Protein AF-A0A5J5GWL6-F1 (afdb_monomer_lite)

Organism: NCBI:txid2036016

Structure (mmCIF, N/CA/C/O backbone):
data_AF-A0A5J5GWL6-F1
#
_entry.id   AF-A0A5J5GWL6-F1
#
loop_
_atom_site.group_PDB
_atom_site.id
_atom_site.type_symbol
_atom_site.label_atom_id
_atom_site.label_alt_id
_atom_site.label_comp_id
_atom_site.label_asym_id
_atom_site.label_entity_id
_atom_site.label_seq_id
_atom_site.pdbx_PDB_ins_code
_atom_site.Cartn_x
_atom_site.Cartn_y
_atom_site.Cartn_z
_atom_site.occupancy
_atom_site.B_iso_or_equiv
_atom_site.auth_seq_id
_atom_site.auth_comp_id
_atom_site.auth_asym_id
_atom_site.auth_atom_id
_atom_site.pdbx_PDB_model_num
ATOM 1 N N . MET A 1 1 ? -1.201 13.908 13.878 1.00 74.25 1 MET A N 1
ATOM 2 C CA . MET A 1 1 ? -1.483 14.568 15.171 1.00 74.25 1 MET A CA 1
ATOM 3 C C . MET A 1 1 ? -0.577 13.992 16.259 1.00 74.25 1 MET A C 1
ATOM 5 O O . MET A 1 1 ? -0.479 12.771 16.367 1.00 74.25 1 MET A O 1
ATOM 9 N N . SER A 1 2 ? 0.100 14.849 17.028 1.00 75.69 2 SER A N 1
ATOM 10 C CA . SER A 1 2 ? 1.081 14.497 18.079 1.00 75.69 2 SER A CA 1
ATOM 11 C C . SER A 1 2 ? 0.828 15.304 19.357 1.00 75.69 2 SER A C 1
ATOM 13 O O . SER A 1 2 ? 0.098 16.292 19.316 1.00 75.69 2 SER A O 1
ATOM 15 N N . GLY A 1 3 ? 1.424 14.920 20.494 1.00 72.94 3 GLY A N 1
ATOM 16 C CA . GLY A 1 3 ? 1.196 15.588 21.792 1.00 72.94 3 GLY A CA 1
ATOM 17 C C . GLY A 1 3 ? 1.533 17.079 21.849 1.00 72.94 3 GLY A C 1
ATOM 18 O O . GLY A 1 3 ? 1.118 17.758 22.778 1.00 72.94 3 GLY A O 1
ATOM 19 N N . THR A 1 4 ? 2.219 17.595 20.834 1.00 79.94 4 THR A N 1
ATOM 20 C CA . THR A 1 4 ? 2.535 19.014 20.656 1.00 79.94 4 THR A CA 1
ATOM 21 C C . THR A 1 4 ? 1.525 19.764 19.781 1.00 79.94 4 THR A C 1
ATOM 23 O O . THR A 1 4 ? 1.662 20.969 19.606 1.00 79.94 4 THR A O 1
ATOM 26 N N . THR A 1 5 ? 0.523 19.084 19.209 1.00 80.75 5 THR A N 1
ATOM 27 C CA . THR A 1 5 ? -0.542 19.721 18.417 1.00 80.75 5 THR A CA 1
ATOM 28 C C . THR A 1 5 ? -1.472 20.516 19.349 1.00 80.75 5 THR A C 1
ATOM 30 O O . THR A 1 5 ? -2.067 19.891 20.241 1.00 80.75 5 THR A O 1
ATOM 33 N N . PRO A 1 6 ? -1.626 21.844 19.154 1.00 86.69 6 PRO A N 1
ATOM 34 C CA . PRO A 1 6 ? -2.521 22.682 19.953 1.00 86.69 6 PRO A CA 1
ATOM 35 C C . PRO A 1 6 ? -3.965 22.170 19.956 1.00 86.69 6 PRO A C 1
ATOM 37 O O . PRO A 1 6 ? -4.397 21.504 19.014 1.00 86.69 6 PRO A O 1
ATOM 40 N N . GLN A 1 7 ? -4.721 22.485 21.009 1.00 84.19 7 GLN A N 1
ATOM 41 C CA . GLN A 1 7 ? -6.092 21.994 21.163 1.00 84.19 7 GLN A CA 1
ATOM 42 C C . GLN A 1 7 ? -7.020 22.473 20.037 1.00 84.19 7 GLN A C 1
ATOM 44 O O . GLN A 1 7 ? -7.692 21.646 19.430 1.00 84.19 7 GLN A O 1
ATOM 49 N N . GLU A 1 8 ? -7.003 23.765 19.705 1.00 87.44 8 GLU A N 1
ATOM 50 C CA . GLU A 1 8 ? -7.828 24.317 18.618 1.00 87.44 8 GLU A CA 1
ATOM 51 C C . GLU A 1 8 ? -7.524 23.639 17.275 1.00 87.44 8 GLU A C 1
ATOM 53 O O . GLU A 1 8 ? -8.423 23.266 16.522 1.00 87.44 8 GLU A O 1
ATOM 58 N N . GLU A 1 9 ? -6.239 23.402 17.007 1.00 87.75 9 GLU A N 1
ATOM 59 C CA . GLU A 1 9 ? -5.791 22.722 15.794 1.00 87.75 9 GLU A CA 1
ATOM 60 C C . GLU A 1 9 ? -6.271 21.267 15.750 1.00 87.75 9 GLU A C 1
ATOM 62 O O . GLU A 1 9 ? -6.692 20.767 14.707 1.00 87.75 9 GLU A O 1
ATOM 67 N N . ARG A 1 10 ? -6.259 20.583 16.897 1.00 85.81 10 ARG A N 1
ATOM 68 C CA . ARG A 1 10 ? -6.805 19.232 17.031 1.00 85.81 10 ARG A CA 1
ATOM 69 C C . ARG A 1 10 ? -8.299 19.211 16.737 1.00 85.81 10 ARG A C 1
ATOM 71 O O . ARG A 1 10 ? -8.727 18.391 15.933 1.00 85.81 10 ARG A O 1
ATOM 78 N N . GLU A 1 11 ? -9.075 20.089 17.362 1.00 86.44 11 GLU A N 1
ATOM 79 C CA . GLU A 1 11 ? -10.525 20.172 17.159 1.00 86.44 11 GLU A CA 1
ATOM 80 C C . GLU A 1 11 ? -10.868 20.440 15.690 1.00 86.44 11 GLU A C 1
ATOM 82 O O . GLU A 1 11 ? -11.738 19.773 15.124 1.00 86.44 11 GLU A O 1
ATOM 87 N N . ARG A 1 12 ? -10.113 21.333 15.039 1.00 89.50 12 ARG A N 1
ATOM 88 C CA . ARG A 1 12 ? -10.233 21.597 13.604 1.00 89.50 12 ARG A CA 1
ATOM 89 C C . ARG A 1 12 ? -9.984 20.341 12.768 1.00 89.50 12 ARG A C 1
ATOM 91 O O . ARG A 1 12 ? -10.838 19.982 11.965 1.00 89.50 12 ARG A O 1
ATOM 98 N N . ILE A 1 13 ? -8.862 19.651 12.980 1.00 89.50 13 ILE A N 1
ATOM 99 C CA . ILE A 1 13 ? -8.509 18.429 12.236 1.00 89.50 13 ILE A CA 1
ATOM 100 C C . ILE A 1 13 ? -9.577 17.342 12.415 1.00 89.50 13 ILE A C 1
ATOM 102 O O . ILE A 1 13 ? -9.972 16.706 11.441 1.00 89.50 13 ILE A O 1
ATOM 106 N N . LEU A 1 14 ? -10.060 17.125 13.643 1.00 87.56 14 LEU A N 1
ATOM 107 C CA . LEU A 1 14 ? -11.083 16.109 13.915 1.00 87.56 14 LEU A CA 1
ATOM 108 C C . LEU A 1 14 ? -12.411 16.446 13.229 1.00 87.56 14 LEU A C 1
ATOM 110 O O . LEU A 1 14 ? -13.060 15.553 12.687 1.00 87.56 14 LEU A O 1
ATOM 114 N N . LYS A 1 15 ? -12.792 17.728 13.199 1.00 88.69 15 LYS A N 1
ATOM 115 C CA . LYS A 1 15 ? -13.986 18.190 12.486 1.00 88.69 15 LYS A CA 1
ATOM 116 C C . LYS A 1 15 ? -13.865 17.965 10.978 1.00 88.69 15 LYS A C 1
ATOM 118 O O . LYS A 1 15 ? -14.776 17.406 10.378 1.00 88.69 15 LYS A O 1
ATOM 123 N N . GLN A 1 16 ? -12.731 18.339 10.388 1.00 89.25 16 GLN A N 1
ATOM 124 C CA . GLN A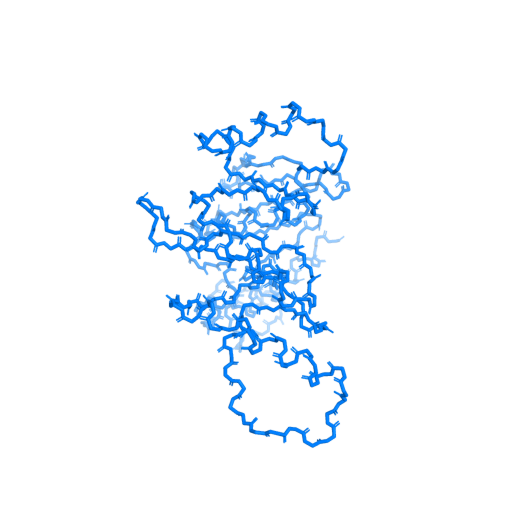 1 16 ? -12.466 18.132 8.963 1.00 89.25 16 GLN A CA 1
ATOM 125 C C . GLN A 1 16 ? -12.437 16.648 8.585 1.00 89.25 16 GLN A C 1
ATOM 127 O O . GLN A 1 16 ? -12.920 16.271 7.521 1.00 89.25 16 GLN A O 1
ATOM 132 N N . PHE A 1 17 ? -11.912 15.791 9.463 1.00 89.06 17 PHE A N 1
ATOM 133 C CA . PHE A 1 17 ? -11.948 14.342 9.271 1.00 89.06 17 PHE A CA 1
ATOM 134 C C . PHE A 1 17 ? -13.383 13.800 9.295 1.00 89.06 17 PHE A C 1
ATOM 136 O O . PHE A 1 17 ? -13.780 13.097 8.373 1.00 89.06 17 PHE A O 1
ATOM 143 N N . SER A 1 18 ? -14.194 14.204 10.279 1.00 85.56 18 SER A N 1
ATOM 144 C CA . SER A 1 18 ? -15.609 13.804 10.383 1.00 85.56 18 SER A CA 1
ATOM 145 C C . SER A 1 18 ? -16.448 14.263 9.178 1.00 85.56 18 SER A C 1
ATOM 147 O O . SER A 1 18 ? -17.384 13.591 8.755 1.00 85.56 18 SER A O 1
ATOM 149 N N . GLN A 1 19 ? -16.087 15.403 8.581 1.00 87.06 19 GLN A N 1
ATOM 150 C CA . GLN A 1 19 ? -16.718 15.940 7.369 1.00 87.06 19 GLN A CA 1
ATOM 151 C C . GLN A 1 19 ? -16.202 15.297 6.069 1.00 87.06 19 GLN A C 1
ATOM 153 O O . GLN A 1 19 ? -16.703 15.617 4.992 1.00 87.06 19 GLN A O 1
ATOM 158 N N . GLY A 1 20 ? -15.203 14.413 6.146 1.00 85.12 20 GLY A N 1
ATOM 159 C CA . GLY A 1 20 ? -14.568 13.788 4.987 1.00 85.12 20 GLY A CA 1
ATOM 160 C C . GLY A 1 20 ? -13.608 14.700 4.214 1.00 85.12 20 GLY A C 1
ATOM 161 O O . GLY A 1 20 ? -13.077 14.287 3.185 1.00 85.12 20 GLY A O 1
ATOM 162 N N . GLU A 1 21 ? -13.331 15.917 4.691 1.00 89.00 21 GLU A N 1
ATOM 163 C CA . GLU A 1 21 ? -12.314 16.800 4.098 1.00 89.00 21 GLU A CA 1
ATOM 164 C C . GLU A 1 21 ? -10.907 16.208 4.268 1.00 89.00 21 GLU A C 1
ATOM 166 O O . GLU A 1 21 ? -10.063 16.307 3.377 1.00 89.00 21 GLU A O 1
ATOM 171 N N . ILE A 1 22 ? -10.665 15.548 5.406 1.00 88.12 22 ILE A N 1
ATOM 172 C CA . ILE A 1 22 ? -9.458 14.758 5.653 1.00 88.12 22 ILE A CA 1
ATOM 173 C C . ILE A 1 22 ? -9.822 13.282 5.528 1.00 88.12 22 ILE A C 1
ATOM 175 O O . ILE A 1 22 ? -10.641 12.773 6.280 1.00 88.12 22 ILE A O 1
ATOM 179 N N . GLN A 1 23 ? -9.163 12.586 4.604 1.00 87.38 23 GLN A N 1
ATOM 180 C CA . GLN A 1 23 ? -9.399 11.161 4.344 1.00 87.38 23 GLN A CA 1
ATOM 181 C C . GLN A 1 23 ? -8.558 10.240 5.241 1.00 87.38 23 GLN A C 1
ATOM 183 O O . GLN A 1 23 ? -8.926 9.098 5.490 1.00 87.38 23 GLN A O 1
ATOM 188 N N . ILE A 1 24 ? -7.402 10.717 5.719 1.00 89.50 24 ILE A N 1
ATOM 189 C CA . ILE A 1 24 ? -6.458 9.914 6.506 1.00 89.50 24 ILE A CA 1
ATOM 190 C C . ILE A 1 24 ? -6.004 10.707 7.727 1.00 89.50 24 ILE A C 1
ATOM 192 O O . ILE A 1 24 ? -5.403 11.775 7.602 1.00 89.50 24 ILE A O 1
ATOM 196 N N . LEU A 1 25 ? -6.236 10.145 8.914 1.00 88.00 25 LEU A N 1
ATOM 197 C CA . LEU A 1 25 ? -5.815 10.721 10.185 1.00 88.00 25 LEU A CA 1
ATOM 198 C C . LEU A 1 25 ? -4.741 9.859 10.857 1.00 88.00 25 LEU A C 1
ATOM 200 O O . LEU A 1 25 ? -5.027 8.835 11.474 1.00 88.00 25 LEU A O 1
ATOM 204 N N . CYS A 1 26 ? -3.491 10.317 10.810 1.00 87.12 26 CYS A N 1
ATOM 205 C CA . CYS A 1 26 ? -2.394 9.677 11.535 1.00 87.12 26 CYS A CA 1
ATOM 206 C C . CYS A 1 26 ? -2.319 10.202 12.977 1.00 87.12 26 CYS A C 1
ATOM 208 O O . CYS A 1 26 ? -2.201 11.415 13.201 1.00 87.12 26 CYS A O 1
ATOM 210 N N . ASN A 1 27 ? -2.320 9.303 13.963 1.00 79.81 27 ASN A N 1
ATOM 211 C CA . ASN A 1 27 ? -2.161 9.656 15.373 1.00 79.81 27 ASN A CA 1
ATOM 212 C C . ASN A 1 27 ? -1.028 8.859 16.036 1.00 79.81 27 ASN A C 1
ATOM 214 O O . ASN A 1 27 ? -0.827 7.686 15.736 1.00 79.81 27 ASN A O 1
ATOM 218 N N . CYS A 1 28 ? -0.313 9.506 16.958 1.00 72.00 28 CYS A N 1
ATOM 219 C CA . CYS A 1 28 ? 0.691 8.867 17.806 1.00 72.00 28 CYS A CA 1
ATOM 220 C C . CYS A 1 28 ? 0.257 8.991 19.270 1.00 72.00 28 CYS A C 1
ATOM 222 O O . CYS A 1 28 ? 0.518 10.011 19.904 1.00 72.00 28 CYS A O 1
ATOM 224 N N . SER A 1 29 ? -0.421 7.965 19.795 1.00 64.06 29 SER A N 1
ATOM 225 C CA . SER A 1 29 ? -0.770 7.828 21.224 1.00 64.06 29 SER A CA 1
ATOM 226 C C . SER A 1 29 ? -1.620 8.959 21.827 1.00 64.06 29 SER A C 1
ATOM 228 O O . SER A 1 29 ? -1.607 9.145 23.037 1.00 64.06 29 SER A O 1
ATOM 230 N N . LEU A 1 30 ? -2.353 9.720 21.006 1.00 57.50 30 LEU A N 1
ATOM 231 C CA . LEU A 1 30 ? -3.224 10.804 21.483 1.00 57.50 30 LEU A CA 1
ATOM 232 C C . LEU A 1 30 ? -4.709 10.492 21.448 1.00 57.50 30 LEU A C 1
ATOM 234 O O . LEU A 1 30 ? -5.468 11.051 22.229 1.00 57.50 30 LEU A O 1
ATOM 238 N N . LEU A 1 31 ? -5.130 9.633 20.526 1.00 57.81 31 LEU A N 1
ATOM 239 C CA . LEU A 1 31 ? -6.537 9.285 20.355 1.00 57.81 31 LEU A CA 1
ATOM 240 C C . LEU A 1 31 ? -6.869 7.995 21.107 1.00 57.81 31 LEU A C 1
ATOM 242 O O . LEU A 1 31 ? -7.714 7.228 20.664 1.00 57.81 31 LEU A O 1
ATOM 246 N N . THR A 1 32 ? -6.176 7.710 22.213 1.00 49.94 32 THR A N 1
ATOM 247 C CA . THR A 1 32 ? -6.397 6.496 23.012 1.00 49.94 32 THR A CA 1
ATOM 248 C C . THR A 1 32 ? -7.621 6.614 23.918 1.00 49.94 32 THR A C 1
ATOM 250 O O . THR A 1 32 ? -8.271 5.604 24.163 1.00 49.94 32 THR A O 1
ATOM 253 N N . GLU A 1 33 ? -8.028 7.829 24.294 1.00 49.34 33 GLU A N 1
ATOM 254 C CA . GLU A 1 33 ? -9.238 8.105 25.079 1.00 49.34 33 GLU A CA 1
ATOM 255 C C . GLU A 1 33 ? -10.077 9.212 24.411 1.00 49.34 33 GLU A C 1
ATOM 257 O O . GLU A 1 33 ? -9.538 10.191 23.902 1.00 49.34 33 GLU A O 1
ATOM 262 N N . GLY A 1 34 ? -11.402 9.043 24.368 1.00 51.38 34 GLY A N 1
ATOM 263 C CA . GLY A 1 34 ? -12.355 10.130 24.089 1.00 51.38 34 GLY A CA 1
ATOM 264 C C . GLY A 1 34 ? -12.712 10.456 22.630 1.00 51.38 34 GLY A C 1
ATOM 265 O O . GLY A 1 34 ? -13.718 11.124 22.423 1.00 51.38 34 GLY A O 1
ATOM 266 N N . TYR A 1 35 ? -11.971 9.989 21.617 1.00 68.19 35 TYR A N 1
ATOM 267 C CA . TYR A 1 35 ? -12.363 10.192 20.209 1.00 68.19 35 TYR A CA 1
ATOM 268 C C . TYR A 1 35 ? -13.172 9.005 19.670 1.00 68.19 35 TYR A C 1
ATOM 270 O O . TYR A 1 35 ? -12.626 7.911 19.489 1.00 68.19 35 TYR A O 1
ATOM 278 N N . ASP A 1 36 ? -14.467 9.218 19.442 1.00 71.81 36 ASP A N 1
ATOM 279 C CA . ASP A 1 36 ? -15.406 8.221 18.927 1.00 71.81 36 ASP A CA 1
ATOM 280 C C . ASP A 1 36 ? -15.949 8.655 17.560 1.00 71.81 36 ASP A C 1
ATOM 282 O O . ASP A 1 36 ? -16.835 9.499 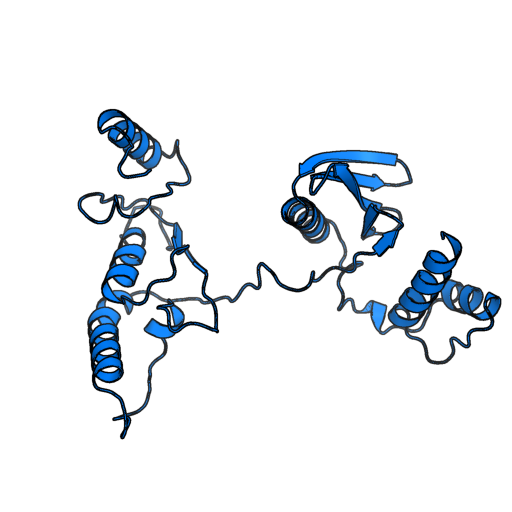17.477 1.00 71.81 36 ASP A O 1
ATOM 286 N N . GLU A 1 37 ? -15.379 8.105 16.489 1.00 84.19 37 GLU A N 1
ATOM 287 C CA . GLU A 1 37 ? -15.765 8.409 15.110 1.00 84.19 37 GLU A CA 1
ATOM 288 C C . GLU A 1 37 ? -16.218 7.112 14.415 1.00 84.19 37 GLU A C 1
ATOM 290 O O . GLU A 1 37 ? -15.375 6.310 13.997 1.00 84.19 37 GLU A O 1
ATOM 295 N N . PRO A 1 38 ? -17.536 6.841 14.340 1.00 82.94 38 PRO A N 1
ATOM 296 C CA . PRO A 1 38 ? -18.063 5.592 13.793 1.00 82.94 38 PRO A CA 1
ATOM 297 C C . PRO A 1 38 ? -17.917 5.483 12.268 1.00 82.94 38 PRO A C 1
ATOM 299 O O . PRO A 1 38 ? -18.001 4.369 11.740 1.00 82.94 38 PRO A O 1
ATOM 302 N N . THR A 1 39 ? -17.671 6.601 11.570 1.00 83.75 39 THR A N 1
ATOM 303 C CA . THR A 1 39 ? -17.465 6.627 10.109 1.00 83.75 39 THR A CA 1
ATOM 304 C C . THR A 1 39 ? -16.188 5.912 9.664 1.00 83.75 39 THR A C 1
ATOM 306 O O . THR A 1 39 ? -16.111 5.501 8.512 1.00 83.75 39 THR A O 1
ATOM 309 N N . ILE A 1 40 ? -15.212 5.705 10.560 1.00 88.12 40 ILE A N 1
ATOM 310 C CA . ILE A 1 40 ? -13.931 5.056 10.237 1.00 88.12 40 ILE A CA 1
ATOM 311 C C . ILE A 1 40 ? -14.174 3.646 9.704 1.00 88.12 40 ILE A C 1
ATOM 313 O O . ILE A 1 40 ? -14.613 2.779 10.454 1.00 88.12 40 ILE A O 1
ATOM 317 N N . ASP A 1 41 ? -13.818 3.391 8.453 1.00 87.25 41 ASP A N 1
ATOM 318 C CA . ASP A 1 41 ? -13.930 2.097 7.772 1.00 87.25 41 ASP A CA 1
ATOM 319 C C . ASP A 1 41 ? -12.570 1.478 7.413 1.00 87.25 41 ASP A C 1
ATOM 321 O O . ASP A 1 41 ? -12.513 0.349 6.934 1.00 87.25 41 ASP A O 1
ATOM 325 N N . CYS A 1 42 ? -11.464 2.174 7.682 1.00 89.19 42 CYS A N 1
ATOM 326 C CA . CYS A 1 42 ? -10.114 1.689 7.435 1.00 89.19 42 CYS A CA 1
ATOM 327 C C . CYS A 1 42 ? -9.185 2.002 8.611 1.00 89.19 42 CYS A C 1
ATOM 329 O O . CYS A 1 42 ? -9.121 3.132 9.101 1.00 89.19 42 CYS A O 1
ATOM 331 N N . ILE A 1 43 ? -8.435 0.996 9.061 1.00 89.44 43 ILE A N 1
ATOM 332 C CA . ILE A 1 43 ? -7.456 1.108 10.142 1.00 89.44 43 ILE A CA 1
ATOM 333 C C . ILE A 1 43 ? -6.112 0.614 9.638 1.00 89.44 43 ILE A C 1
ATOM 335 O O . ILE A 1 43 ? -5.983 -0.519 9.185 1.00 89.44 43 ILE A O 1
ATOM 339 N N . ILE A 1 44 ? -5.092 1.454 9.784 1.00 89.75 44 ILE A N 1
ATOM 340 C CA . ILE A 1 44 ? -3.718 1.127 9.416 1.00 89.75 44 ILE A CA 1
ATOM 341 C C . ILE A 1 44 ? -2.906 0.933 10.697 1.00 89.75 44 ILE A C 1
ATOM 343 O O . ILE A 1 44 ? -2.582 1.900 11.393 1.00 89.75 44 ILE A O 1
ATOM 347 N N . MET A 1 45 ? -2.578 -0.316 11.025 1.00 86.56 45 MET A N 1
ATOM 348 C CA . MET A 1 45 ? -1.757 -0.666 12.180 1.00 86.56 45 MET A CA 1
ATOM 349 C C . MET A 1 45 ? -0.273 -0.618 11.808 1.00 86.56 45 MET A C 1
ATOM 351 O O . MET A 1 45 ? 0.348 -1.615 11.463 1.00 86.56 45 MET A O 1
ATOM 355 N N . ALA A 1 46 ? 0.310 0.577 11.896 1.00 85.06 46 ALA A N 1
ATOM 356 C CA . ALA A 1 46 ? 1.732 0.809 11.625 1.00 85.06 46 ALA A CA 1
ATOM 357 C C . ALA A 1 46 ? 2.605 0.805 12.899 1.00 85.06 46 ALA A C 1
ATOM 359 O O . ALA A 1 46 ? 3.717 1.335 12.896 1.00 85.06 46 ALA A O 1
ATOM 360 N N . ARG A 1 47 ? 2.099 0.259 14.017 1.00 82.56 47 ARG A N 1
ATOM 361 C CA . ARG A 1 47 ? 2.812 0.210 15.302 1.00 82.56 47 ARG A CA 1
ATOM 362 C C . ARG A 1 47 ? 3.030 -1.239 15.748 1.00 82.56 47 ARG A C 1
ATOM 364 O O . ARG A 1 47 ? 2.054 -1.881 16.141 1.00 82.56 47 ARG A O 1
ATOM 371 N N . PRO A 1 48 ? 4.286 -1.715 15.853 1.00 79.62 48 PRO A N 1
ATOM 372 C CA . PRO A 1 48 ? 4.556 -3.011 16.464 1.00 79.62 48 PRO A CA 1
ATOM 373 C C . PRO A 1 48 ? 4.108 -2.981 17.929 1.00 79.62 48 PRO A C 1
ATOM 375 O O . PRO A 1 48 ? 4.613 -2.196 18.738 1.00 79.62 48 PRO A O 1
ATOM 378 N N . THR A 1 49 ? 3.128 -3.814 18.272 1.00 77.81 49 THR A N 1
ATOM 379 C CA . THR A 1 49 ? 2.483 -3.804 19.589 1.00 77.81 49 THR A CA 1
ATOM 380 C C . THR A 1 49 ? 2.424 -5.216 20.148 1.00 77.81 49 THR A C 1
ATOM 382 O O . THR A 1 49 ? 1.980 -6.126 19.470 1.00 77.81 49 THR A O 1
ATOM 385 N N . LYS A 1 50 ? 2.837 -5.403 21.407 1.00 79.38 50 LYS A N 1
ATOM 386 C CA . LYS A 1 50 ? 2.723 -6.690 22.123 1.00 79.38 50 LYS A CA 1
ATOM 387 C C . LYS A 1 50 ? 1.492 -6.788 23.031 1.00 79.38 50 LYS A C 1
ATOM 389 O O . LYS A 1 50 ? 1.201 -7.850 23.567 1.00 79.38 50 LYS A O 1
ATOM 394 N N . SER A 1 51 ? 0.802 -5.668 23.249 1.00 80.50 51 SER A N 1
ATOM 395 C CA . SER A 1 51 ? -0.406 -5.598 24.072 1.00 80.50 51 SER A CA 1
ATOM 396 C C . SER A 1 51 ? -1.642 -5.901 23.230 1.00 80.50 51 SER A C 1
ATOM 398 O O . SER A 1 51 ? -2.050 -5.086 22.399 1.00 80.50 51 SER A O 1
ATOM 400 N N . ALA A 1 52 ? -2.269 -7.047 23.497 1.00 75.88 52 ALA A N 1
ATOM 401 C CA . ALA A 1 52 ? -3.524 -7.431 22.857 1.00 75.88 52 ALA A CA 1
ATOM 402 C C . ALA A 1 52 ? -4.660 -6.452 23.192 1.00 75.88 52 ALA A C 1
ATOM 404 O O . ALA A 1 52 ? -5.488 -6.150 22.335 1.00 75.88 52 ALA A O 1
ATOM 405 N N . ALA A 1 53 ? -4.661 -5.907 24.414 1.00 78.44 53 ALA A N 1
ATOM 406 C CA . ALA A 1 53 ? -5.628 -4.908 24.853 1.00 78.44 53 ALA A CA 1
ATOM 407 C C . ALA A 1 53 ? -5.569 -3.642 23.984 1.00 78.44 53 ALA A C 1
ATOM 409 O O . ALA A 1 53 ? -6.585 -3.220 23.437 1.00 78.44 53 ALA A O 1
ATOM 410 N N . PHE A 1 54 ? -4.372 -3.073 23.805 1.00 80.69 54 PHE A N 1
ATOM 411 C CA . PHE A 1 54 ? -4.183 -1.881 22.974 1.00 80.69 54 PHE A CA 1
ATOM 412 C C . PHE A 1 54 ? -4.558 -2.148 21.514 1.00 80.69 54 PHE A C 1
ATOM 414 O O . PHE A 1 54 ? -5.270 -1.360 20.899 1.00 80.69 54 PHE A O 1
ATOM 421 N N . TYR A 1 55 ? -4.120 -3.285 20.973 1.00 81.00 55 TYR A N 1
ATOM 422 C CA . TYR A 1 55 ? -4.410 -3.681 19.598 1.00 81.00 55 TYR A CA 1
ATOM 423 C C . TYR A 1 55 ? -5.923 -3.821 19.348 1.00 81.00 55 TYR A C 1
ATOM 425 O O . TYR A 1 55 ? -6.457 -3.226 18.411 1.00 81.00 55 TYR A O 1
ATOM 433 N N . THR A 1 56 ? -6.636 -4.505 20.251 1.00 79.38 56 THR A N 1
ATOM 434 C CA . THR A 1 56 ? -8.101 -4.658 20.192 1.00 79.38 56 THR A CA 1
ATOM 435 C C . THR A 1 56 ? -8.808 -3.308 20.296 1.00 79.38 56 THR A C 1
ATOM 437 O O . THR A 1 56 ? -9.759 -3.055 19.564 1.00 79.38 56 THR A O 1
ATOM 440 N N . GLN A 1 57 ? -8.340 -2.410 21.168 1.00 80.50 57 GLN A N 1
ATOM 441 C CA . GLN A 1 57 ? -8.900 -1.060 21.280 1.00 80.50 57 GLN A CA 1
ATOM 442 C C . GLN A 1 57 ? -8.706 -0.244 20.001 1.00 80.50 57 GLN A C 1
ATOM 444 O O . GLN A 1 57 ? -9.603 0.503 19.621 1.00 80.50 57 GLN A O 1
ATOM 449 N N . CYS A 1 58 ? -7.553 -0.367 19.340 1.00 83.31 58 CYS A N 1
ATOM 450 C CA . CYS A 1 58 ? -7.307 0.303 18.070 1.00 83.31 58 CYS A CA 1
ATOM 451 C C . CYS A 1 58 ? -8.254 -0.201 16.985 1.00 83.31 58 CYS A C 1
ATOM 453 O O . CYS A 1 58 ? -8.923 0.619 16.362 1.00 83.31 58 CYS A O 1
ATOM 455 N N . ILE A 1 59 ? -8.357 -1.522 16.802 1.00 83.88 59 ILE A N 1
ATOM 456 C CA . ILE A 1 59 ? -9.238 -2.104 15.781 1.00 83.88 59 ILE A CA 1
ATOM 457 C C . ILE A 1 59 ? -10.704 -1.826 16.083 1.00 83.88 59 ILE A C 1
ATOM 459 O O . ILE A 1 59 ? -11.453 -1.437 15.192 1.00 83.88 59 ILE A O 1
ATOM 463 N N . GLY A 1 60 ? -11.100 -1.923 17.352 1.00 80.56 60 GLY A N 1
ATOM 464 C CA . GLY A 1 60 ? -12.465 -1.660 17.800 1.00 80.56 60 GLY A CA 1
ATOM 465 C C . GLY A 1 60 ? -12.996 -0.274 17.420 1.00 80.56 60 GLY A C 1
ATOM 466 O O . GLY A 1 60 ? -14.206 -0.060 17.423 1.00 80.56 60 GLY A O 1
ATOM 467 N N . ARG A 1 61 ? -12.123 0.675 17.050 1.00 80.62 61 ARG A N 1
ATOM 468 C CA . ARG A 1 61 ? -12.554 1.994 16.572 1.00 80.62 61 ARG A CA 1
ATOM 469 C C . ARG A 1 61 ? -13.274 1.930 15.234 1.00 80.62 61 ARG A C 1
ATOM 471 O O . ARG A 1 61 ? -14.299 2.585 15.082 1.00 80.62 61 ARG A O 1
ATOM 478 N N . GLY A 1 62 ? -12.773 1.119 14.308 1.00 82.62 62 GLY A N 1
ATOM 479 C CA . GLY A 1 62 ? -13.355 0.957 12.977 1.00 82.62 62 GLY A CA 1
ATOM 480 C C . GLY A 1 62 ? -14.377 -0.171 12.888 1.00 82.62 62 GLY A C 1
ATOM 481 O O . GLY A 1 62 ? -15.017 -0.315 11.860 1.00 82.62 62 GLY A O 1
ATOM 482 N N . THR A 1 63 ? -14.629 -0.944 13.944 1.00 80.38 63 THR A N 1
ATOM 483 C CA . THR A 1 63 ? -15.669 -1.995 13.908 1.00 80.38 63 THR A CA 1
ATOM 484 C C . THR A 1 63 ? -17.063 -1.485 14.278 1.00 80.38 63 THR A C 1
ATOM 486 O O . THR A 1 63 ? -18.042 -2.232 14.233 1.00 80.38 63 THR A O 1
ATOM 489 N N . ARG A 1 64 ? -17.193 -0.199 14.629 1.00 81.50 64 ARG A N 1
ATOM 490 C CA . ARG A 1 64 ? -18.490 0.415 14.938 1.00 81.50 64 ARG A CA 1
ATOM 491 C C . ARG A 1 64 ? -19.392 0.458 13.708 1.00 81.50 64 ARG A C 1
ATOM 493 O O . ARG A 1 64 ? -18.940 0.754 12.603 1.00 81.50 64 ARG A O 1
ATOM 500 N N . ARG A 1 65 ? -20.684 0.193 13.914 1.00 80.06 65 ARG A N 1
ATOM 501 C CA . ARG A 1 65 ? -21.702 0.270 12.858 1.00 80.06 65 ARG A CA 1
ATOM 502 C C . ARG A 1 65 ? -21.971 1.727 12.484 1.00 80.06 65 ARG A C 1
ATOM 504 O O . ARG A 1 65 ? -22.125 2.566 13.367 1.00 80.06 65 ARG A O 1
ATOM 511 N N . TYR A 1 66 ? -22.084 1.993 11.186 1.00 83.06 66 TYR A N 1
ATOM 512 C CA . TYR A 1 66 ? -22.420 3.302 10.631 1.00 83.06 66 TYR A CA 1
ATOM 513 C C . TYR A 1 66 ? -23.271 3.125 9.358 1.00 83.06 66 TYR A C 1
ATOM 515 O O . TYR A 1 66 ? -23.030 2.170 8.616 1.00 83.06 66 TYR A O 1
ATOM 523 N N . PRO A 1 67 ? -24.283 3.975 9.089 1.00 81.31 67 PRO A N 1
ATOM 524 C CA . PRO A 1 67 ? -25.069 3.880 7.858 1.00 81.31 67 PRO A CA 1
ATOM 525 C C . PRO A 1 67 ? -24.189 3.947 6.600 1.00 81.31 67 PRO A C 1
ATOM 527 O O . PRO A 1 67 ? -23.394 4.865 6.446 1.00 81.31 67 PRO A O 1
ATOM 530 N N . GLY A 1 68 ? -24.332 2.974 5.696 1.00 80.38 68 GLY A N 1
ATOM 531 C CA . GLY A 1 68 ? -23.539 2.893 4.459 1.00 80.38 68 GLY A CA 1
ATOM 532 C C . GLY A 1 68 ? -22.171 2.215 4.600 1.00 80.38 68 GLY A C 1
ATOM 533 O O . GLY A 1 68 ? -21.493 2.019 3.598 1.00 80.38 68 GLY A O 1
ATOM 534 N N . LYS A 1 69 ? -21.777 1.809 5.811 1.00 83.94 69 LYS A N 1
ATOM 535 C CA . LYS A 1 69 ? -20.538 1.069 6.058 1.00 83.94 69 LYS A CA 1
ATOM 536 C C . LYS A 1 69 ? -20.797 -0.434 6.073 1.00 83.94 69 LYS A C 1
ATOM 538 O O . LYS A 1 69 ? -21.457 -0.947 6.976 1.00 83.94 69 LYS A O 1
ATOM 543 N N . GLU A 1 70 ? -20.255 -1.134 5.084 1.00 82.88 70 GLU A N 1
ATOM 544 C CA . GLU A 1 70 ? -20.439 -2.583 4.923 1.00 82.88 70 GLU A CA 1
ATOM 545 C C . GLU A 1 70 ? -19.353 -3.407 5.621 1.00 82.88 70 GLU A C 1
ATOM 547 O O . GLU A 1 70 ? -19.607 -4.522 6.071 1.00 82.88 70 GLU A O 1
ATOM 552 N N . ASN A 1 71 ? -18.137 -2.871 5.712 1.00 81.94 71 ASN A N 1
ATOM 553 C CA . ASN A 1 71 ? -16.985 -3.559 6.280 1.00 81.94 71 ASN A CA 1
ATOM 554 C C . ASN A 1 71 ? -16.004 -2.571 6.935 1.00 81.94 71 ASN A C 1
ATOM 556 O O . ASN A 1 71 ? -16.205 -1.356 6.913 1.00 81.94 71 ASN A O 1
ATOM 560 N N . CYS A 1 72 ? -14.972 -3.120 7.579 1.00 85.19 72 CYS A N 1
ATOM 561 C CA . CYS A 1 72 ? -13.824 -2.372 8.075 1.00 85.19 72 CYS A CA 1
ATOM 562 C C . CYS A 1 72 ? -12.545 -3.035 7.555 1.00 85.19 72 CYS A C 1
ATOM 564 O O . CYS A 1 72 ? -12.268 -4.187 7.892 1.00 85.19 72 CYS A O 1
ATOM 566 N N . LEU A 1 73 ? -11.756 -2.315 6.762 1.00 87.62 73 LEU A N 1
ATOM 567 C CA . LEU A 1 73 ? -10.458 -2.771 6.282 1.00 87.62 73 LEU A CA 1
ATOM 568 C C . LEU A 1 73 ? -9.397 -2.562 7.368 1.00 87.62 73 LEU A C 1
ATOM 570 O O . LEU A 1 73 ? -9.212 -1.451 7.861 1.00 87.62 73 LEU A O 1
ATOM 574 N N . VAL A 1 74 ? -8.669 -3.617 7.728 1.00 86.75 74 VAL A N 1
ATOM 575 C CA . VAL A 1 74 ? -7.520 -3.528 8.639 1.00 86.75 74 VAL A CA 1
ATOM 576 C C . VAL A 1 74 ? -6.253 -3.844 7.853 1.00 86.75 74 VAL A C 1
ATOM 578 O O . VAL A 1 74 ? -6.086 -4.954 7.358 1.00 86.75 74 VAL A O 1
ATOM 581 N N . LEU A 1 75 ? -5.368 -2.857 7.727 1.00 86.56 75 LEU A N 1
ATOM 582 C CA . LEU A 1 75 ? -4.043 -3.005 7.131 1.00 86.56 75 LEU A CA 1
ATOM 583 C C . LEU A 1 75 ? -3.020 -3.153 8.256 1.00 86.56 75 LEU A C 1
ATOM 585 O O . LEU A 1 75 ? -2.706 -2.176 8.938 1.00 86.56 75 LEU A O 1
ATOM 589 N N . ASP A 1 76 ? -2.519 -4.368 8.458 1.00 83.56 76 ASP A N 1
ATOM 590 C CA . ASP A 1 76 ? -1.565 -4.687 9.519 1.00 83.56 76 ASP A CA 1
ATOM 591 C C . ASP A 1 76 ? -0.160 -4.925 8.954 1.00 83.56 76 ASP A C 1
ATOM 593 O O . ASP A 1 76 ? 0.017 -5.666 7.986 1.00 83.56 76 ASP A O 1
ATOM 597 N N . PHE A 1 77 ? 0.840 -4.283 9.556 1.00 79.69 77 PHE A N 1
ATOM 598 C CA . PHE A 1 77 ? 2.244 -4.415 9.178 1.00 79.69 77 PHE A CA 1
ATOM 599 C C . PHE A 1 77 ? 2.971 -5.182 10.278 1.00 79.69 77 PHE A C 1
ATOM 601 O O . PHE A 1 77 ? 3.317 -4.614 11.317 1.00 79.69 77 PHE A O 1
ATOM 608 N N . TYR A 1 78 ? 3.240 -6.465 10.042 1.00 70.12 78 TYR A N 1
ATOM 609 C CA . TYR A 1 78 ? 3.928 -7.321 11.003 1.00 70.12 78 TYR A CA 1
ATOM 610 C C . TYR A 1 78 ? 5.263 -7.844 10.453 1.00 70.12 78 TYR A C 1
ATOM 612 O O . TYR A 1 78 ? 5.484 -7.931 9.247 1.00 70.12 78 TYR A O 1
ATOM 620 N N . ASP A 1 79 ? 6.180 -8.160 11.368 1.00 67.38 79 ASP A N 1
ATOM 621 C CA . ASP A 1 79 ? 7.481 -8.766 11.082 1.00 67.38 79 ASP A CA 1
ATOM 622 C C . ASP A 1 79 ? 7.531 -10.144 11.748 1.00 67.38 79 ASP A C 1
ATOM 624 O O . ASP A 1 79 ? 7.338 -10.256 12.958 1.00 67.38 79 ASP A O 1
ATOM 628 N N . HIS A 1 80 ? 7.843 -11.189 10.978 1.00 62.44 80 HIS A N 1
ATOM 629 C CA . HIS A 1 80 ? 7.948 -12.568 11.469 1.00 62.44 80 HIS A CA 1
ATOM 630 C C . HIS A 1 80 ? 9.057 -12.781 12.514 1.00 62.44 80 HIS A C 1
ATOM 632 O O . HIS A 1 80 ? 9.127 -13.842 13.131 1.00 62.44 80 HIS A O 1
ATOM 638 N N . ARG A 1 81 ? 9.964 -11.815 12.705 1.00 59.97 81 ARG A N 1
ATOM 639 C CA . ARG A 1 81 ? 11.090 -11.938 13.649 1.00 59.97 81 ARG A CA 1
ATOM 640 C C . ARG A 1 81 ? 10.727 -11.598 15.091 1.00 59.97 81 ARG A C 1
ATOM 642 O O . ARG A 1 81 ? 11.490 -11.931 15.996 1.00 59.97 81 ARG A O 1
ATOM 649 N N . HIS A 1 82 ? 9.603 -10.924 15.316 1.00 64.25 82 HIS A N 1
ATOM 650 C CA . HIS A 1 82 ? 9.227 -10.407 16.625 1.00 64.25 82 HIS A CA 1
ATOM 651 C C . HIS A 1 82 ? 7.833 -10.901 17.021 1.00 64.25 82 HIS A C 1
ATOM 653 O O . HIS A 1 82 ? 6.895 -10.801 16.243 1.00 64.25 82 HIS A O 1
ATOM 659 N N . ASP A 1 83 ? 7.680 -11.385 18.258 1.00 65.06 83 ASP A N 1
ATOM 660 C CA . ASP A 1 83 ? 6.370 -11.735 18.829 1.00 65.06 83 ASP A CA 1
ATOM 661 C C . ASP A 1 83 ? 5.576 -10.450 19.119 1.00 65.06 83 ASP A C 1
ATOM 663 O O . ASP A 1 83 ? 5.710 -9.842 20.188 1.00 65.06 83 ASP A O 1
ATOM 667 N N . VAL A 1 84 ? 4.840 -9.987 18.109 1.00 75.56 84 VAL A N 1
ATOM 668 C CA . VAL A 1 84 ? 3.897 -8.864 18.150 1.00 75.56 84 VAL A CA 1
ATOM 669 C C . VAL A 1 84 ? 2.482 -9.374 17.882 1.00 75.56 84 VAL A C 1
ATOM 671 O O . VAL A 1 84 ? 2.284 -10.432 17.292 1.00 75.56 84 VAL A O 1
ATOM 674 N N . CYS A 1 85 ? 1.486 -8.632 18.350 1.00 73.31 85 CYS A N 1
ATOM 675 C CA . CYS A 1 85 ? 0.089 -8.900 18.049 1.00 73.31 85 CYS A CA 1
ATOM 676 C C . CYS A 1 85 ? -0.181 -8.671 16.558 1.00 73.31 85 CYS A C 1
ATOM 678 O O . CYS A 1 85 ? 0.174 -7.614 16.040 1.00 73.31 85 CYS A O 1
ATOM 680 N N . SER A 1 86 ? -0.854 -9.630 15.926 1.00 73.94 86 SER A N 1
ATOM 681 C CA . SER A 1 86 ? -1.468 -9.496 14.605 1.00 73.94 86 SER A CA 1
ATOM 682 C C . SER A 1 86 ? -2.935 -9.908 14.678 1.00 73.94 86 SER A C 1
ATOM 684 O O . SER A 1 86 ? -3.348 -10.579 15.630 1.00 73.94 86 SER A O 1
ATOM 686 N N . LEU A 1 87 ? -3.717 -9.523 13.671 1.00 73.38 87 LEU A N 1
ATOM 687 C CA . LEU A 1 87 ? -5.127 -9.893 13.583 1.00 73.38 87 LEU A CA 1
ATOM 688 C C . LEU A 1 87 ? -5.257 -11.418 13.483 1.00 73.38 87 LEU A C 1
ATOM 690 O O . LEU A 1 87 ? -5.975 -12.020 14.275 1.00 73.38 87 LEU A O 1
ATOM 694 N N . SER A 1 88 ? -4.484 -12.048 12.595 1.00 68.25 88 SER A N 1
ATOM 695 C CA . SER A 1 88 ? -4.415 -13.505 12.428 1.00 68.25 88 SER A CA 1
ATOM 696 C C . SER A 1 88 ? -4.093 -14.234 13.724 1.00 68.25 88 SER A C 1
ATOM 698 O O . SER A 1 88 ? -4.855 -15.099 14.139 1.00 68.25 88 SER A O 1
ATOM 700 N N . GLY A 1 89 ? -3.063 -13.803 14.455 1.00 68.81 89 GLY A N 1
ATOM 701 C CA . GLY A 1 89 ? -2.687 -14.406 15.737 1.00 68.81 89 GLY A CA 1
ATOM 702 C C . GLY A 1 89 ? -3.702 -14.191 16.872 1.00 68.81 89 GLY A C 1
ATOM 703 O O . GLY A 1 89 ? -3.477 -14.670 17.986 1.00 68.81 89 GLY A O 1
ATOM 704 N N . MET A 1 90 ? -4.784 -13.438 16.635 1.00 70.25 90 MET A N 1
ATOM 705 C CA . MET A 1 90 ? -5.941 -13.350 17.532 1.00 70.25 90 MET A CA 1
ATOM 706 C C . MET A 1 90 ? -7.116 -14.229 17.095 1.00 70.25 90 MET A C 1
ATOM 708 O O . MET A 1 90 ? -7.913 -14.591 17.952 1.00 70.25 90 MET A O 1
ATOM 712 N N . PHE A 1 91 ? -7.249 -14.558 15.810 1.00 64.25 91 PHE A N 1
ATOM 713 C CA . PHE A 1 91 ? -8.326 -15.416 15.297 1.00 64.25 91 PHE A CA 1
ATOM 714 C C . PHE A 1 91 ? -7.908 -16.871 15.102 1.00 64.25 91 PHE A C 1
ATOM 716 O O . PHE A 1 91 ? -8.779 -17.734 15.035 1.00 64.25 91 PHE A O 1
ATOM 723 N N . GLU A 1 92 ? -6.607 -17.153 15.032 1.00 57.19 92 GLU A N 1
ATOM 724 C CA . GLU A 1 92 ? -6.099 -18.516 15.083 1.00 57.19 92 GLU A CA 1
ATOM 725 C C . GLU A 1 92 ? -6.571 -19.167 16.386 1.00 57.19 92 GLU A C 1
ATOM 727 O O . GLU A 1 92 ? -6.160 -18.804 17.495 1.00 57.19 92 GLU A O 1
ATOM 732 N N . GLU A 1 93 ? -7.484 -20.129 16.251 1.00 50.50 93 GLU A N 1
ATOM 733 C CA . GLU A 1 93 ? -7.772 -21.060 17.323 1.00 50.50 93 GLU A CA 1
ATOM 734 C C . GLU A 1 93 ? -6.469 -21.803 17.628 1.00 50.50 93 GLU A C 1
ATOM 736 O O . GLU A 1 93 ? -6.061 -22.703 16.896 1.00 50.50 93 GLU A O 1
ATOM 741 N N . GLU A 1 94 ? -5.817 -21.472 18.743 1.00 47.25 94 GLU A N 1
ATOM 742 C CA . GLU A 1 94 ? -4.969 -22.449 19.424 1.00 47.25 94 GLU A CA 1
ATOM 743 C C . GLU A 1 94 ? -5.888 -23.572 19.938 1.00 47.25 94 GLU A C 1
ATOM 745 O O . GLU A 1 94 ? -6.241 -23.634 21.123 1.00 47.25 94 GLU A O 1
ATOM 750 N N . ILE A 1 95 ? -6.304 -24.454 19.024 1.00 43.53 95 ILE A N 1
ATOM 751 C CA . ILE A 1 95 ? -6.671 -25.830 19.333 1.00 43.53 95 ILE A CA 1
ATOM 752 C C . ILE A 1 95 ? -5.358 -26.519 19.717 1.00 43.53 95 ILE A C 1
ATOM 754 O O . ILE A 1 95 ? -4.646 -27.038 18.870 1.00 43.53 95 ILE A O 1
ATOM 758 N N . ASP A 1 96 ? -4.953 -26.395 20.976 1.00 43.09 96 ASP A N 1
ATOM 759 C CA . ASP A 1 96 ? -4.949 -27.531 21.894 1.00 43.09 96 ASP A CA 1
ATOM 760 C C . ASP A 1 96 ? -4.429 -27.139 23.286 1.00 43.09 96 ASP A C 1
ATOM 762 O O . ASP A 1 96 ? -3.842 -26.083 23.528 1.00 43.09 96 ASP A O 1
ATOM 766 N N . ASN A 1 97 ? -4.773 -27.989 24.243 1.00 50.59 97 ASN A N 1
ATOM 767 C CA . ASN A 1 97 ? -4.687 -27.774 25.679 1.00 50.59 97 ASN A CA 1
ATOM 768 C C . ASN A 1 97 ? -3.250 -27.656 26.233 1.00 50.59 97 ASN A C 1
ATOM 770 O O . ASN A 1 97 ? -2.308 -28.191 25.670 1.00 50.59 97 ASN A O 1
ATOM 774 N N . ILE A 1 98 ? -3.140 -26.959 27.378 1.00 52.81 98 ILE A N 1
ATOM 775 C CA . ILE A 1 98 ? -2.020 -26.892 28.349 1.00 52.81 98 ILE A CA 1
ATOM 776 C C . ILE A 1 98 ? -0.624 -27.196 27.767 1.00 52.81 98 ILE A C 1
ATOM 778 O O . ILE A 1 98 ? -0.209 -28.346 27.661 1.00 52.81 98 ILE A O 1
ATOM 782 N N . VAL A 1 99 ? 0.147 -26.138 27.501 1.00 59.59 99 VAL A N 1
ATOM 783 C CA . VAL A 1 99 ? 1.560 -26.246 27.116 1.00 59.59 99 VAL A CA 1
ATOM 784 C C . VAL A 1 99 ? 2.409 -26.437 28.375 1.00 59.59 99 VAL A C 1
ATOM 786 O O . VAL A 1 99 ? 2.658 -25.483 29.116 1.00 59.59 99 VAL A O 1
ATOM 789 N N . ASP A 1 100 ? 2.837 -27.671 28.633 1.00 56.09 100 ASP A N 1
ATOM 790 C CA . ASP A 1 100 ? 3.783 -27.966 29.711 1.00 56.09 100 ASP A CA 1
ATOM 791 C C . ASP A 1 100 ? 5.157 -27.336 29.407 1.00 56.09 100 ASP A C 1
ATOM 793 O O . ASP A 1 100 ? 5.612 -27.311 28.261 1.00 56.09 100 ASP A O 1
ATOM 797 N N . GLY A 1 101 ? 5.799 -26.748 30.418 1.00 70.31 101 GLY A N 1
ATOM 798 C CA . GLY A 1 101 ? 7.021 -25.947 30.243 1.00 70.31 101 GLY A CA 1
ATOM 799 C C . GLY A 1 101 ? 6.811 -24.503 29.749 1.00 70.31 101 GLY A C 1
ATOM 800 O O . GLY A 1 101 ? 7.786 -23.801 29.464 1.00 70.31 101 GLY A O 1
ATOM 801 N N . GLU A 1 102 ? 5.569 -24.013 29.664 1.00 76.81 102 GLU A N 1
ATOM 802 C CA . GLU A 1 102 ? 5.285 -22.610 29.340 1.00 76.81 102 GLU A CA 1
ATOM 803 C C . GLU A 1 102 ? 5.743 -21.657 30.466 1.00 76.81 102 GLU A C 1
ATOM 805 O O . GLU A 1 102 ? 5.426 -21.833 31.642 1.00 76.81 102 GLU A O 1
ATOM 810 N N . SER A 1 103 ? 6.465 -20.585 30.112 1.00 75.25 103 SER A N 1
ATOM 811 C CA . SER A 1 103 ? 6.819 -19.545 31.088 1.00 75.25 103 SER A CA 1
ATOM 812 C C . SER A 1 103 ? 5.578 -18.792 31.589 1.00 75.25 103 SER A C 1
ATOM 814 O O . SER A 1 103 ? 4.666 -18.499 30.814 1.00 75.25 103 SER A O 1
ATOM 816 N N . VAL A 1 104 ? 5.593 -18.348 32.852 1.00 71.19 104 VAL A N 1
ATOM 817 C CA . VAL A 1 104 ? 4.510 -17.541 33.458 1.00 71.19 104 VAL A CA 1
ATOM 818 C C . VAL A 1 104 ? 4.131 -16.325 32.598 1.00 71.19 104 VAL A C 1
ATOM 820 O O . VAL A 1 104 ? 2.953 -15.996 32.469 1.00 71.19 104 VAL A O 1
ATOM 823 N N . LYS A 1 105 ? 5.115 -15.676 31.957 1.00 67.25 105 LYS A N 1
ATOM 824 C CA . LYS A 1 105 ? 4.878 -14.531 31.061 1.00 67.25 105 LYS A CA 1
ATOM 825 C C . LYS A 1 105 ? 4.073 -14.918 29.820 1.00 67.25 105 LYS A C 1
ATOM 827 O O . LYS A 1 105 ? 3.171 -14.181 29.431 1.00 67.25 105 LYS A O 1
ATOM 832 N N . LYS A 1 106 ? 4.392 -16.061 29.211 1.00 68.94 106 LYS A N 1
ATOM 833 C CA . LYS A 1 106 ? 3.723 -16.541 27.997 1.00 68.94 106 LYS A CA 1
ATOM 834 C C . LYS A 1 106 ? 2.290 -16.997 28.312 1.00 68.94 106 LYS A C 1
ATOM 836 O O . LYS A 1 106 ? 1.356 -16.551 27.648 1.00 68.94 106 LYS A O 1
ATOM 841 N N . ALA A 1 107 ? 2.104 -17.691 29.438 1.00 69.12 107 ALA A N 1
ATOM 842 C CA . ALA A 1 107 ? 0.784 -18.087 29.929 1.00 69.12 107 ALA A CA 1
ATOM 843 C C . ALA A 1 107 ? -0.123 -16.876 30.234 1.00 69.12 107 ALA A C 1
ATOM 845 O O . ALA A 1 107 ? -1.312 -16.883 29.904 1.00 69.12 107 ALA A O 1
ATOM 846 N N . ALA A 1 108 ? 0.432 -15.812 30.829 1.00 68.38 108 ALA A N 1
ATOM 847 C CA . ALA A 1 108 ? -0.295 -14.569 31.086 1.00 68.38 108 ALA A CA 1
ATOM 848 C C . ALA A 1 108 ? -0.714 -13.863 29.785 1.00 68.38 108 ALA A C 1
ATOM 850 O O . ALA A 1 108 ? -1.880 -13.493 29.649 1.00 68.38 108 ALA A O 1
ATOM 851 N N . ALA A 1 109 ? 0.197 -13.745 28.811 1.00 68.06 109 ALA A N 1
ATOM 852 C CA . ALA A 1 109 ? -0.093 -13.144 27.509 1.00 68.06 109 ALA A CA 1
ATOM 853 C C . ALA A 1 109 ? -1.170 -13.925 26.735 1.00 68.06 109 ALA A C 1
ATOM 855 O O . ALA A 1 109 ? -2.075 -13.328 26.152 1.00 68.06 109 ALA A O 1
ATOM 856 N N . ARG A 1 110 ? -1.132 -15.263 26.782 1.00 70.00 110 ARG A N 1
ATOM 857 C CA . ARG A 1 110 ? -2.152 -16.130 26.171 1.00 70.00 110 ARG A CA 1
ATOM 858 C C . ARG A 1 110 ? -3.522 -15.960 26.829 1.00 70.00 110 ARG A C 1
ATOM 860 O O . ARG A 1 110 ? -4.531 -15.815 26.138 1.00 70.00 110 ARG A O 1
ATOM 867 N N . LYS A 1 111 ? -3.571 -15.924 28.166 1.00 70.19 111 LYS A N 1
ATOM 868 C CA . LYS A 1 111 ? -4.808 -15.670 28.924 1.00 70.19 111 LYS A CA 1
ATOM 869 C C . LYS A 1 111 ? -5.388 -14.287 28.616 1.00 70.19 111 LYS A C 1
ATOM 871 O O . LYS A 1 111 ? -6.605 -14.138 28.533 1.00 70.19 111 LYS A O 1
ATOM 876 N N . GLU A 1 112 ? -4.524 -13.293 28.429 1.00 69.38 112 GLU A N 1
ATOM 877 C CA . GLU A 1 112 ? -4.914 -11.944 28.030 1.00 69.38 112 GLU A CA 1
ATOM 878 C C . GLU A 1 112 ? -5.499 -11.918 26.608 1.00 69.38 112 GLU A C 1
ATOM 880 O O . GLU A 1 112 ? -6.590 -11.385 26.432 1.00 69.38 112 GLU A O 1
ATOM 885 N N . ARG A 1 113 ? -4.867 -12.570 25.618 1.00 68.81 113 ARG A N 1
ATOM 886 C CA . ARG A 1 113 ? -5.411 -12.698 24.247 1.00 68.81 113 ARG A CA 1
ATOM 887 C C . ARG A 1 113 ? -6.811 -13.330 24.244 1.00 68.81 113 ARG A C 1
ATOM 889 O O . ARG A 1 113 ? -7.746 -12.740 23.707 1.00 68.81 113 ARG A O 1
ATOM 896 N N . LYS A 1 114 ? -6.995 -14.458 24.947 1.00 69.06 114 LYS A N 1
ATOM 897 C CA . LYS A 1 114 ? -8.300 -15.149 25.067 1.00 69.06 114 LYS A CA 1
ATOM 898 C C . LYS A 1 114 ? -9.401 -14.295 25.697 1.00 69.06 114 LYS A C 1
ATOM 900 O O . LYS A 1 114 ? -10.569 -14.493 25.382 1.00 69.06 114 LYS A O 1
ATOM 905 N N . ARG A 1 115 ? -9.059 -13.339 26.568 1.00 71.00 115 ARG A N 1
ATOM 906 C CA . ARG A 1 115 ? -10.041 -12.414 27.156 1.00 71.00 115 ARG A CA 1
ATOM 907 C C . ARG A 1 115 ? -10.637 -11.459 26.115 1.00 71.00 115 ARG A C 1
ATOM 909 O O . ARG A 1 115 ? -11.785 -11.061 26.281 1.00 71.00 115 ARG A O 1
ATOM 916 N N . TYR A 1 116 ? -9.883 -11.091 25.078 1.00 66.62 116 TYR A N 1
ATOM 917 C CA . TYR A 1 116 ? -10.300 -10.091 24.087 1.00 66.62 116 TYR A CA 1
ATOM 918 C C . TYR A 1 116 ? -10.870 -10.689 22.788 1.00 66.62 116 TYR A C 1
ATOM 920 O O . TYR A 1 116 ? -11.616 -9.994 22.099 1.00 66.62 116 TYR A O 1
ATOM 928 N N . LEU A 1 117 ? -10.614 -11.974 22.498 1.00 63.59 117 LEU A N 1
ATOM 929 C CA . LEU A 1 117 ? -11.224 -12.708 21.373 1.00 63.59 117 LEU A CA 1
ATOM 930 C C . LEU A 1 117 ? -12.760 -12.561 21.261 1.00 63.59 117 LEU A C 1
ATOM 932 O O . LEU A 1 117 ? -13.241 -12.314 20.155 1.00 63.59 117 LEU A O 1
ATOM 936 N N . PRO A 1 118 ? -13.554 -12.672 22.351 1.00 59.53 118 PRO A N 1
ATOM 937 C CA . PRO A 1 118 ? -15.017 -12.640 22.265 1.00 59.53 118 PRO A CA 1
ATOM 938 C C . PRO A 1 118 ? -15.577 -11.352 21.652 1.00 59.53 118 PRO A C 1
ATOM 940 O O . PRO A 1 118 ? -16.625 -11.382 21.014 1.00 59.53 118 PRO A O 1
ATOM 943 N N . THR A 1 119 ? -14.881 -10.223 21.811 1.00 60.12 119 THR A N 1
ATOM 944 C CA . THR A 1 119 ? -15.281 -8.940 21.215 1.00 60.12 119 THR A CA 1
ATOM 945 C C . THR A 1 119 ? -15.131 -8.948 19.693 1.00 60.12 119 THR A C 1
ATOM 947 O O . THR A 1 119 ? -15.869 -8.255 18.999 1.00 60.12 119 THR A O 1
ATOM 950 N N . MET A 1 120 ? -14.188 -9.730 19.165 1.00 58.06 120 MET A N 1
ATOM 951 C CA . MET A 1 120 ? -13.853 -9.759 17.741 1.00 58.06 120 MET A CA 1
ATOM 952 C C . MET A 1 120 ? -14.572 -10.866 16.956 1.00 58.06 120 MET A C 1
ATOM 954 O O . MET A 1 120 ? -14.682 -10.761 15.738 1.00 58.06 120 MET A O 1
ATOM 958 N N . LEU A 1 121 ? -15.133 -11.873 17.638 1.00 53.62 121 LEU A N 1
ATOM 959 C CA . LEU A 1 121 ? -15.805 -13.030 17.024 1.00 53.62 121 LEU A CA 1
ATOM 960 C C . LEU A 1 121 ? -17.094 -12.697 16.241 1.00 53.62 121 LEU A C 1
ATOM 962 O O . LEU A 1 121 ? -17.607 -13.544 15.518 1.00 53.62 121 LEU A O 1
ATOM 966 N N . TYR A 1 122 ? -17.633 -11.481 16.374 1.00 58.03 122 TYR A N 1
ATOM 967 C CA . TYR A 1 122 ? -18.833 -11.039 15.646 1.00 58.03 122 TYR A CA 1
ATOM 968 C C . TYR A 1 122 ? -18.555 -10.593 14.201 1.00 58.03 122 TYR A C 1
ATOM 970 O O . TYR A 1 122 ? -19.458 -10.081 13.540 1.00 58.03 122 TYR A O 1
ATOM 978 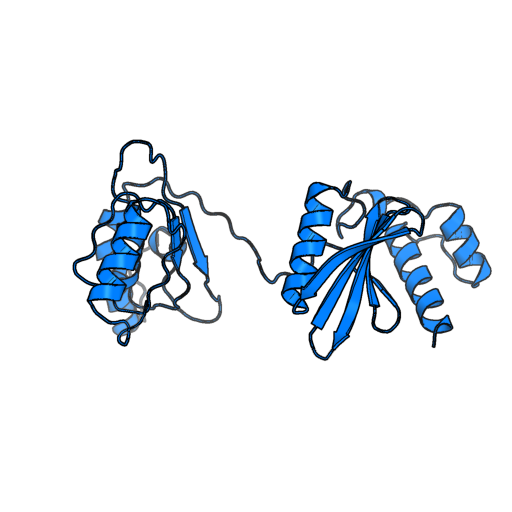N N . MET A 1 123 ? -17.323 -10.742 13.711 1.00 62.59 123 MET A N 1
ATOM 979 C CA . MET A 1 123 ? -16.917 -10.308 12.376 1.00 62.59 123 MET A CA 1
ATOM 980 C C . MET A 1 123 ? -16.377 -11.482 11.564 1.00 62.59 123 MET A C 1
ATOM 982 O O . MET A 1 123 ? -15.518 -12.226 12.030 1.00 62.59 123 MET A O 1
ATOM 986 N N . GLU A 1 124 ? -16.846 -11.616 10.325 1.00 66.75 124 GLU A N 1
ATOM 987 C CA . GLU A 1 124 ? -16.196 -12.476 9.338 1.00 66.75 124 GLU A CA 1
ATOM 988 C C . GLU A 1 124 ? -14.875 -11.815 8.918 1.00 66.75 124 GLU A C 1
ATOM 990 O O . GLU A 1 124 ? -14.873 -10.721 8.350 1.00 66.75 124 GLU A O 1
ATOM 995 N N . VAL A 1 125 ? -13.746 -12.463 9.210 1.00 67.25 125 VAL A N 1
ATOM 996 C CA . VAL A 1 125 ? -12.417 -11.961 8.841 1.00 67.25 125 VAL A CA 1
ATOM 997 C C . VAL A 1 125 ? -11.947 -12.644 7.568 1.00 67.25 125 VAL A C 1
ATOM 999 O O . VAL A 1 125 ? -11.843 -13.867 7.504 1.00 67.25 125 VAL A O 1
ATOM 1002 N N . LYS A 1 126 ? -11.636 -11.836 6.552 1.00 71.06 126 LYS A N 1
ATOM 1003 C CA . LYS A 1 126 ? -10.981 -12.280 5.319 1.00 71.06 126 LYS A CA 1
ATOM 1004 C C . LYS A 1 126 ? -9.551 -11.767 5.323 1.00 71.06 126 LYS A C 1
ATOM 1006 O O . LYS A 1 126 ? -9.333 -10.562 5.238 1.00 71.06 126 LYS A O 1
ATOM 1011 N N . GLU A 1 127 ? -8.595 -12.680 5.435 1.00 71.31 127 GLU A N 1
ATOM 1012 C CA . GLU A 1 127 ? -7.171 -12.352 5.436 1.00 71.31 127 GLU A CA 1
ATOM 1013 C C . GLU A 1 127 ? -6.563 -12.527 4.042 1.00 71.31 127 GLU A C 1
ATOM 1015 O O . GLU A 1 127 ? -6.831 -13.502 3.337 1.00 71.31 127 GLU A O 1
ATOM 1020 N N . GLN A 1 128 ? -5.725 -11.570 3.648 1.00 74.44 128 GLN A N 1
ATOM 1021 C CA . GLN A 1 128 ? -4.912 -11.650 2.445 1.00 74.44 128 GLN A CA 1
ATOM 1022 C C . GLN A 1 128 ? -3.515 -11.107 2.748 1.00 74.44 128 GLN A C 1
ATOM 1024 O O . GLN A 1 128 ? -3.346 -9.911 2.980 1.00 74.44 128 GLN A O 1
ATOM 1029 N N . GLU A 1 129 ? -2.504 -11.973 2.684 1.00 63.16 129 GLU A N 1
ATOM 1030 C CA . GLU A 1 129 ? -1.110 -11.558 2.825 1.00 63.16 129 GLU A CA 1
ATOM 1031 C C . GLU A 1 129 ? -0.631 -10.838 1.554 1.00 63.16 129 GLU A C 1
ATOM 1033 O O . GLU A 1 129 ? -0.787 -11.322 0.425 1.00 63.16 129 GLU A O 1
ATOM 1038 N N . VAL A 1 130 ? -0.040 -9.655 1.733 1.00 64.62 130 VAL A N 1
ATOM 1039 C CA . VAL A 1 130 ? 0.528 -8.855 0.646 1.00 64.62 130 VAL A CA 1
ATOM 1040 C C . VAL A 1 130 ? 1.978 -8.540 0.977 1.00 64.62 130 VAL A C 1
ATOM 1042 O O . VAL A 1 130 ? 2.270 -7.713 1.835 1.00 64.62 130 VAL A O 1
ATOM 1045 N N . ASP A 1 131 ? 2.897 -9.159 0.239 1.00 59.84 131 ASP A N 1
ATOM 1046 C CA . ASP A 1 131 ? 4.313 -8.812 0.305 1.00 59.84 131 ASP A CA 1
ATOM 1047 C C . ASP A 1 131 ? 4.553 -7.452 -0.376 1.00 59.84 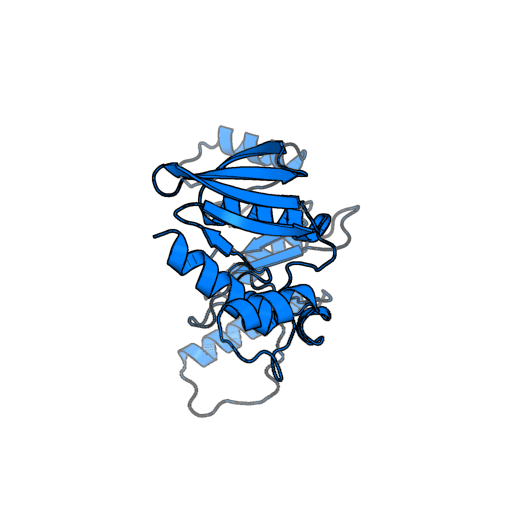131 ASP A C 1
ATOM 1049 O O . ASP A 1 131 ? 4.737 -7.357 -1.594 1.00 59.84 131 ASP A O 1
ATOM 1053 N N . LEU A 1 132 ? 4.491 -6.385 0.424 1.00 53.78 132 LEU A N 1
ATOM 1054 C CA . LEU A 1 132 ? 4.682 -4.999 -0.013 1.00 53.78 132 LEU A CA 1
ATOM 1055 C C . LEU A 1 132 ? 6.133 -4.695 -0.412 1.00 53.78 132 LEU A C 1
ATOM 1057 O O . LEU A 1 132 ? 6.373 -3.772 -1.188 1.00 53.78 132 LEU A O 1
ATOM 1061 N N . LEU A 1 133 ? 7.090 -5.457 0.125 1.00 51.88 133 LEU A N 1
ATOM 1062 C CA . LEU A 1 133 ? 8.533 -5.258 -0.058 1.00 51.88 133 LEU A CA 1
ATOM 1063 C C . LEU A 1 133 ? 9.187 -6.398 -0.851 1.00 51.88 133 LEU A C 1
ATOM 1065 O O . LEU A 1 133 ? 10.415 -6.469 -0.968 1.00 51.88 133 LEU A O 1
ATOM 1069 N N . GLY A 1 134 ? 8.367 -7.287 -1.402 1.00 51.03 134 GLY A N 1
ATOM 1070 C CA . GLY A 1 134 ? 8.801 -8.476 -2.099 1.00 51.03 134 GLY A CA 1
ATOM 1071 C C . GLY A 1 134 ? 9.689 -8.170 -3.280 1.00 51.03 134 GLY A C 1
ATOM 1072 O O . GLY A 1 134 ? 9.601 -7.118 -3.915 1.00 51.03 134 GLY A O 1
ATOM 1073 N N . LYS A 1 135 ? 10.542 -9.139 -3.631 1.00 56.91 135 LYS A N 1
ATOM 1074 C CA . LYS A 1 135 ? 11.304 -9.101 -4.885 1.00 56.91 135 LYS A CA 1
ATOM 1075 C C . LYS A 1 135 ? 10.320 -8.796 -6.010 1.00 56.91 135 LYS A C 1
ATOM 1077 O O . LYS A 1 135 ? 9.460 -9.631 -6.283 1.00 56.91 135 LYS A O 1
ATOM 1082 N N . SER A 1 136 ? 10.479 -7.627 -6.640 1.00 63.88 136 SER A N 1
ATOM 1083 C CA . SER A 1 136 ? 9.663 -7.155 -7.761 1.00 63.88 136 SER A CA 1
ATOM 1084 C C . SER A 1 136 ? 9.143 -8.321 -8.595 1.00 63.88 136 SER A C 1
ATOM 1086 O O . SER A 1 136 ? 9.936 -9.095 -9.144 1.00 63.88 136 SER A O 1
ATOM 1088 N N . LYS A 1 137 ? 7.817 -8.462 -8.712 1.00 68.69 137 LYS A N 1
ATOM 1089 C CA . LYS A 1 137 ? 7.208 -9.487 -9.582 1.00 68.69 137 LYS A CA 1
ATOM 1090 C C . LYS A 1 137 ? 7.529 -9.228 -11.059 1.00 68.69 137 LYS A C 1
ATOM 1092 O O . LYS A 1 137 ? 7.293 -10.090 -11.909 1.00 68.69 137 LYS A O 1
ATOM 1097 N N . PHE A 1 138 ? 8.112 -8.067 -11.346 1.00 76.44 138 PHE A N 1
ATOM 1098 C CA . PHE A 1 138 ? 8.533 -7.617 -12.651 1.00 76.44 138 PHE A CA 1
ATOM 1099 C C . PHE A 1 138 ? 10.027 -7.850 -12.908 1.00 76.44 138 PHE A C 1
ATOM 1101 O O . PHE A 1 138 ? 10.864 -7.982 -12.002 1.00 76.44 138 PHE A O 1
ATOM 1108 N N . ARG A 1 139 ? 10.369 -7.962 -14.191 1.00 77.25 139 ARG A N 1
ATOM 1109 C CA . ARG A 1 139 ? 11.740 -8.126 -14.666 1.00 77.25 139 ARG A CA 1
ATOM 1110 C C . ARG A 1 139 ? 12.308 -6.782 -15.111 1.00 77.25 139 ARG A C 1
ATOM 1112 O O . ARG A 1 139 ? 12.197 -6.412 -16.276 1.00 77.25 139 ARG A O 1
ATOM 1119 N N . TRP A 1 140 ? 12.953 -6.104 -14.174 1.00 85.00 140 TRP A N 1
ATOM 1120 C CA . TRP A 1 140 ? 13.765 -4.921 -14.435 1.00 85.00 140 TRP A CA 1
ATOM 1121 C C . TRP A 1 140 ? 15.069 -5.283 -15.161 1.00 85.00 140 TRP A C 1
ATOM 1123 O O . TRP A 1 140 ? 15.658 -6.339 -14.910 1.00 85.00 140 TRP A O 1
ATOM 1133 N N . ARG A 1 141 ? 15.517 -4.406 -16.059 1.00 85.62 141 ARG A N 1
ATOM 1134 C CA . ARG A 1 141 ? 16.830 -4.442 -16.717 1.00 85.62 141 ARG A CA 1
ATOM 1135 C C . ARG A 1 141 ? 17.622 -3.217 -16.272 1.00 85.62 141 ARG A C 1
ATOM 1137 O O . ARG A 1 141 ? 17.054 -2.139 -16.161 1.00 85.62 141 ARG A O 1
ATOM 1144 N N . GLN A 1 142 ? 18.916 -3.378 -16.031 1.00 83.31 142 GLN A N 1
ATOM 1145 C CA . GLN A 1 142 ? 19.796 -2.258 -15.705 1.00 83.31 142 GLN A CA 1
ATOM 1146 C C . GLN A 1 142 ? 20.701 -1.958 -16.897 1.00 83.31 142 GLN A C 1
ATOM 1148 O O . GLN A 1 142 ? 21.358 -2.863 -17.420 1.00 83.31 142 GLN A O 1
ATOM 1153 N N . ARG A 1 143 ? 20.746 -0.691 -17.315 1.00 81.31 143 ARG A N 1
ATOM 1154 C CA . ARG A 1 143 ? 21.623 -0.204 -18.381 1.00 81.31 143 ARG A CA 1
ATOM 1155 C C . ARG A 1 143 ? 22.348 1.056 -17.911 1.00 81.31 143 ARG A C 1
ATOM 1157 O O . ARG A 1 143 ? 21.805 2.157 -17.959 1.00 81.31 143 ARG A O 1
ATOM 1164 N N . GLY A 1 144 ? 23.587 0.882 -17.453 1.00 84.50 144 GLY A N 1
ATOM 1165 C CA . GLY A 1 144 ? 24.312 1.942 -16.750 1.00 84.50 144 GLY A CA 1
ATOM 1166 C C . GLY A 1 144 ? 23.596 2.290 -15.444 1.00 84.50 144 GLY A C 1
ATOM 1167 O O . GLY A 1 144 ? 23.288 1.399 -14.651 1.00 84.50 144 GLY A O 1
ATOM 1168 N N . GLU A 1 145 ? 23.287 3.569 -15.247 1.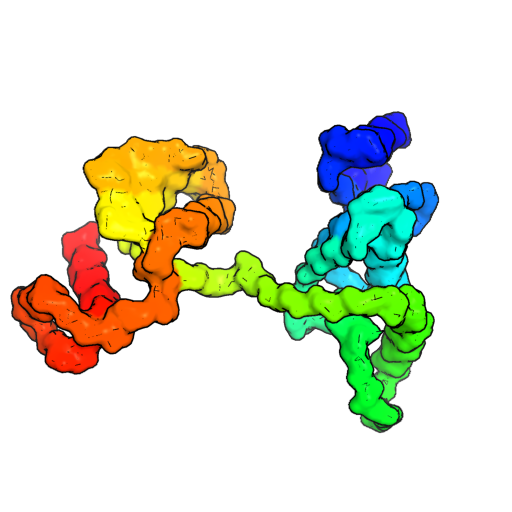00 85.81 145 GLU A N 1
ATOM 1169 C CA . GLU A 1 145 ? 22.546 4.042 -14.070 1.00 85.81 145 GLU A CA 1
ATOM 1170 C C . GLU A 1 145 ? 21.018 4.046 -14.268 1.00 85.81 145 GLU A C 1
ATOM 1172 O O . GLU A 1 145 ? 20.268 4.291 -13.326 1.00 85.81 145 GLU A O 1
ATOM 1177 N N . VAL A 1 146 ? 20.542 3.749 -15.483 1.00 90.44 146 VAL A N 1
ATOM 1178 C CA . VAL A 1 146 ? 19.112 3.728 -15.816 1.00 90.44 146 VAL A CA 1
ATOM 1179 C C . VAL A 1 146 ? 18.534 2.336 -15.575 1.00 90.44 146 VAL A C 1
ATOM 1181 O O . VAL A 1 146 ? 19.091 1.325 -16.019 1.00 90.44 146 VAL A O 1
ATOM 1184 N N . TRP A 1 147 ? 17.377 2.288 -14.915 1.00 92.06 147 TRP A N 1
ATOM 1185 C CA . TRP A 1 147 ? 16.581 1.069 -14.780 1.00 92.06 147 TRP A CA 1
ATOM 1186 C C . TRP A 1 147 ? 15.434 1.066 -15.780 1.00 92.06 147 TRP A C 1
ATOM 1188 O O . TRP A 1 147 ? 14.683 2.028 -15.869 1.00 92.06 147 TRP A O 1
ATOM 1198 N N . GLU A 1 148 ? 15.273 -0.029 -16.509 1.00 92.69 148 GLU A N 1
ATOM 1199 C CA . GLU A 1 148 ? 14.251 -0.195 -17.537 1.00 92.69 148 GLU A CA 1
ATOM 1200 C C . GLU A 1 148 ? 13.284 -1.310 -17.128 1.00 92.69 148 GLU A C 1
ATOM 1202 O O . GLU A 1 148 ? 13.680 -2.463 -16.921 1.00 92.69 148 GLU A O 1
ATOM 1207 N N . LEU A 1 149 ? 12.000 -0.984 -17.051 1.00 90.75 149 LEU A N 1
ATOM 1208 C CA . LEU A 1 149 ? 10.906 -1.927 -16.891 1.00 90.75 149 LEU A CA 1
ATOM 1209 C C . LEU A 1 149 ? 10.189 -2.058 -18.235 1.00 90.75 149 LEU A C 1
ATOM 1211 O O . LEU A 1 149 ? 9.448 -1.151 -18.609 1.00 90.75 149 LEU A O 1
ATOM 1215 N N . PRO A 1 150 ? 10.367 -3.169 -18.970 1.00 88.44 150 PRO A N 1
ATOM 1216 C CA . PRO A 1 150 ? 9.541 -3.417 -20.141 1.00 88.44 150 PRO A CA 1
ATOM 1217 C C . PRO A 1 150 ? 8.065 -3.399 -19.744 1.00 88.44 150 PRO A C 1
ATOM 1219 O O . PRO A 1 150 ? 7.742 -3.849 -18.645 1.00 88.44 150 PRO A O 1
ATOM 1222 N N . ILE A 1 151 ? 7.163 -2.953 -20.612 1.00 85.50 151 ILE A N 1
ATOM 1223 C CA . ILE A 1 151 ? 5.708 -3.043 -20.382 1.00 85.50 151 ILE A CA 1
ATOM 1224 C C . ILE A 1 151 ? 5.068 -3.903 -21.471 1.00 85.50 151 ILE A C 1
ATOM 1226 O O . ILE A 1 151 ? 4.348 -4.859 -21.172 1.00 85.50 151 ILE A O 1
ATOM 1230 N N . GLN A 1 152 ? 5.376 -3.600 -22.734 1.00 81.75 152 GLN A N 1
ATOM 1231 C CA . GLN A 1 152 ? 4.957 -4.343 -23.924 1.00 81.75 152 GLN A CA 1
ATOM 1232 C C . GLN A 1 152 ? 5.898 -4.020 -25.108 1.00 81.75 152 GLN A C 1
ATOM 1234 O O . GLN A 1 152 ? 6.822 -3.223 -24.951 1.00 81.75 152 GLN A O 1
ATOM 1239 N N . PRO A 1 153 ? 5.754 -4.641 -26.298 1.00 79.25 153 PRO A N 1
ATOM 1240 C CA . PRO A 1 153 ? 6.650 -4.353 -27.416 1.00 79.25 153 PRO A CA 1
ATOM 1241 C C . PRO A 1 153 ? 6.719 -2.853 -27.743 1.00 79.25 153 PRO A C 1
ATOM 1243 O O . PRO A 1 153 ? 5.698 -2.249 -28.052 1.00 79.25 153 PRO A O 1
ATOM 1246 N N . LYS A 1 154 ? 7.941 -2.297 -27.733 1.00 81.38 154 LYS A N 1
ATOM 1247 C CA . LYS A 1 154 ? 8.256 -0.871 -27.964 1.00 81.38 154 LYS A CA 1
ATOM 1248 C C . LYS A 1 154 ? 7.728 0.107 -26.905 1.00 81.38 154 LYS A C 1
ATOM 1250 O O . LYS A 1 154 ? 7.676 1.306 -27.182 1.00 81.38 154 LYS A O 1
ATOM 1255 N N . GLU A 1 155 ? 7.361 -0.385 -25.727 1.00 89.12 155 GLU A N 1
ATOM 1256 C CA . GLU A 1 155 ? 6.865 0.432 -24.625 1.00 89.12 155 GLU A CA 1
ATOM 1257 C C . GLU A 1 155 ? 7.491 -0.021 -23.304 1.00 89.12 155 GLU A C 1
ATOM 1259 O O . GLU A 1 155 ? 7.192 -1.110 -22.806 1.00 89.12 155 GLU A O 1
ATOM 1264 N N . ASP A 1 156 ? 8.354 0.828 -22.752 1.00 92.25 156 ASP A N 1
ATOM 1265 C CA . ASP A 1 156 ? 9.154 0.575 -21.553 1.00 92.25 156 ASP A CA 1
ATOM 1266 C C . ASP A 1 156 ? 9.015 1.768 -20.582 1.00 92.25 156 ASP A C 1
ATOM 1268 O O . ASP A 1 156 ? 8.814 2.903 -21.010 1.00 92.25 156 ASP A O 1
ATOM 1272 N N . ILE A 1 157 ? 9.153 1.542 -19.274 1.00 94.62 157 ILE A N 1
ATOM 1273 C CA . ILE A 1 157 ? 9.332 2.605 -18.273 1.00 94.62 157 ILE A CA 1
ATOM 1274 C C . ILE A 1 157 ? 10.801 2.691 -17.887 1.00 94.62 157 ILE A C 1
ATOM 1276 O O . ILE A 1 157 ? 11.442 1.673 -17.640 1.00 94.62 157 ILE A O 1
ATOM 1280 N N . HIS A 1 158 ? 11.343 3.902 -17.834 1.00 95.62 158 HIS A N 1
ATOM 1281 C CA . HIS A 1 158 ? 12.731 4.171 -17.486 1.00 95.62 158 HIS A CA 1
ATOM 1282 C C . HIS A 1 158 ? 12.798 4.961 -16.176 1.00 95.62 158 HIS A C 1
ATOM 1284 O O . HIS A 1 158 ? 12.178 6.017 -16.063 1.00 95.62 158 HIS A O 1
ATOM 1290 N N . LEU A 1 159 ? 13.592 4.490 -15.215 1.00 95.94 159 LEU A N 1
ATOM 1291 C CA . LEU A 1 159 ? 14.003 5.263 -14.045 1.00 95.94 159 LEU A CA 1
ATOM 1292 C C . LEU A 1 159 ? 15.363 5.882 -14.327 1.00 95.94 159 LEU A C 1
ATOM 1294 O O . LEU A 1 159 ? 16.361 5.169 -14.442 1.00 95.94 159 LEU A O 1
ATOM 1298 N N . ILE A 1 160 ? 15.393 7.205 -14.443 1.00 95.44 160 ILE A N 1
ATOM 1299 C CA . ILE A 1 160 ? 16.611 7.968 -14.709 1.00 95.44 160 ILE A CA 1
ATOM 1300 C C . ILE A 1 160 ? 17.040 8.652 -13.410 1.00 95.44 160 ILE A C 1
ATOM 1302 O O . ILE A 1 160 ? 16.268 9.469 -12.900 1.00 95.44 160 ILE A O 1
ATOM 1306 N N . PRO A 1 161 ? 18.227 8.348 -12.860 1.00 93.50 161 PRO A N 1
ATOM 1307 C CA . PRO A 1 161 ? 18.723 9.044 -11.683 1.00 93.50 161 PRO A CA 1
ATOM 1308 C C . PRO A 1 161 ? 19.022 10.502 -12.032 1.00 93.50 161 PRO A C 1
ATOM 1310 O O . PRO A 1 161 ? 19.637 10.800 -13.054 1.00 93.50 161 PRO A O 1
ATOM 1313 N N . ILE A 1 162 ? 18.562 11.409 -11.176 1.00 93.56 162 ILE A N 1
ATOM 1314 C CA . ILE A 1 162 ? 18.800 12.854 -11.292 1.00 93.56 162 ILE A CA 1
ATOM 1315 C C . ILE A 1 162 ? 19.599 13.404 -10.102 1.00 93.56 162 ILE A C 1
ATOM 1317 O O . ILE A 1 162 ? 20.218 14.457 -10.218 1.00 93.56 162 ILE A O 1
ATOM 1321 N N . ALA A 1 163 ? 19.599 12.697 -8.967 1.00 88.69 163 ALA A N 1
ATOM 1322 C CA . ALA A 1 163 ? 20.449 12.952 -7.805 1.00 88.69 163 ALA A CA 1
ATOM 1323 C C . ALA A 1 163 ? 20.547 11.680 -6.938 1.00 88.69 163 ALA A C 1
ATOM 1325 O O . ALA A 1 163 ? 19.963 10.644 -7.266 1.00 88.69 163 ALA A O 1
ATOM 1326 N N . ILE A 1 164 ? 21.263 11.760 -5.812 1.00 81.44 164 ILE A N 1
ATOM 1327 C CA . ILE A 1 164 ? 21.339 10.672 -4.826 1.00 81.44 164 ILE A CA 1
ATOM 1328 C C . ILE A 1 164 ? 19.923 10.318 -4.357 1.00 81.44 164 ILE A C 1
ATOM 1330 O O . ILE A 1 164 ? 19.210 11.173 -3.835 1.00 81.44 164 ILE A O 1
ATOM 1334 N N . ASP A 1 165 ? 19.533 9.058 -4.570 1.00 81.50 165 ASP A N 1
ATOM 1335 C CA . ASP A 1 165 ? 18.196 8.525 -4.274 1.00 81.50 165 ASP A CA 1
ATOM 1336 C C . ASP A 1 165 ? 17.041 9.361 -4.864 1.00 81.50 165 ASP A C 1
ATOM 1338 O O . ASP A 1 165 ? 15.973 9.494 -4.272 1.00 81.50 165 ASP A O 1
ATOM 1342 N N . ARG A 1 166 ? 17.245 9.967 -6.041 1.00 91.25 166 ARG A N 1
ATOM 1343 C CA . ARG A 1 166 ? 16.198 10.700 -6.764 1.00 91.25 166 ARG A CA 1
ATOM 1344 C C . ARG A 1 166 ? 16.159 10.283 -8.219 1.00 91.25 166 ARG A C 1
ATOM 1346 O O . ARG A 1 166 ? 17.162 10.374 -8.923 1.00 91.25 166 ARG A O 1
ATOM 1353 N N . TYR A 1 167 ? 14.976 9.885 -8.669 1.00 95.06 167 TYR A N 1
ATOM 1354 C CA . TYR A 1 167 ? 14.729 9.337 -9.993 1.00 95.06 167 TYR A CA 1
ATOM 1355 C C . TYR A 1 167 ? 13.569 10.055 -10.675 1.00 95.06 167 TYR A C 1
ATOM 1357 O O . TYR A 1 167 ? 12.551 10.355 -10.049 1.00 95.06 167 TYR A O 1
ATOM 1365 N N . SER A 1 168 ? 13.707 10.281 -11.977 1.00 96.75 168 SER A N 1
ATOM 1366 C CA . SER A 1 168 ? 12.584 10.609 -12.856 1.00 96.75 168 SER A CA 1
ATOM 1367 C C . SER A 1 168 ? 12.064 9.336 -13.515 1.00 96.75 168 SER A C 1
ATOM 1369 O O . SER A 1 168 ? 12.852 8.503 -13.967 1.00 96.75 168 SER A O 1
ATOM 1371 N N . VAL A 1 169 ? 10.743 9.191 -13.568 1.00 96.94 169 VAL A N 1
ATOM 1372 C CA . VAL A 1 169 ? 10.042 8.059 -14.183 1.00 96.94 169 VAL A CA 1
ATOM 1373 C C . VAL A 1 169 ? 9.562 8.490 -15.561 1.00 96.94 169 VAL A C 1
ATOM 1375 O O . VAL A 1 169 ? 8.733 9.393 -15.671 1.00 96.94 169 VAL A O 1
ATOM 1378 N N . LEU A 1 170 ? 10.079 7.863 -16.615 1.00 96.88 170 LEU A N 1
ATOM 1379 C CA . LEU A 1 170 ? 9.726 8.183 -17.995 1.00 96.88 170 LEU A CA 1
ATOM 1380 C C . LEU A 1 170 ? 9.027 7.000 -18.660 1.00 96.88 170 LEU A C 1
ATOM 1382 O O . LEU A 1 170 ? 9.527 5.880 -18.600 1.00 96.88 170 LEU A O 1
ATOM 1386 N N . LEU A 1 171 ? 7.927 7.257 -19.360 1.00 95.25 171 LEU A N 1
ATOM 1387 C CA . LEU A 1 171 ? 7.355 6.330 -20.327 1.00 95.25 171 LEU A CA 1
ATOM 1388 C C . LEU A 1 171 ? 8.093 6.489 -21.657 1.00 95.25 171 LEU A C 1
ATOM 1390 O O . LEU A 1 171 ? 8.197 7.589 -22.198 1.00 95.25 171 LEU A O 1
ATOM 1394 N N . VAL A 1 172 ? 8.600 5.389 -22.199 1.00 93.88 172 VAL A N 1
ATOM 1395 C CA . VAL A 1 172 ? 9.258 5.348 -23.503 1.00 93.88 172 VAL A CA 1
ATOM 1396 C C . VAL A 1 172 ? 8.413 4.517 -24.452 1.00 93.88 172 VAL A C 1
ATOM 1398 O O . VAL A 1 172 ? 8.400 3.295 -24.350 1.00 93.88 172 VAL A O 1
ATOM 1401 N N . LYS A 1 173 ? 7.737 5.174 -25.397 1.00 91.56 173 LYS A N 1
ATOM 1402 C CA . LYS A 1 173 ? 6.873 4.534 -26.396 1.00 91.56 173 LYS A CA 1
ATOM 1403 C C . LYS A 1 173 ? 7.315 4.901 -27.803 1.00 91.56 173 LYS A C 1
ATOM 1405 O O . LYS A 1 173 ? 7.394 6.079 -28.140 1.00 91.56 173 LYS A O 1
ATOM 1410 N N . ASP A 1 174 ? 7.636 3.902 -28.625 1.00 87.94 174 ASP A N 1
ATOM 1411 C CA . ASP A 1 174 ? 8.135 4.109 -29.995 1.00 87.94 174 ASP A CA 1
ATOM 1412 C C . ASP A 1 174 ? 9.293 5.134 -30.058 1.00 87.94 174 ASP A C 1
ATOM 1414 O O . ASP A 1 174 ? 9.330 6.012 -30.917 1.00 87.94 174 ASP A O 1
ATOM 1418 N N . GLN A 1 175 ? 10.240 5.035 -29.113 1.00 82.69 175 GLN A N 1
ATOM 1419 C CA . GLN A 1 175 ? 11.380 5.953 -28.915 1.00 82.69 175 GLN A CA 1
ATOM 1420 C C . GLN A 1 175 ? 11.034 7.386 -28.473 1.00 82.69 175 GLN A C 1
ATOM 1422 O O . GLN A 1 175 ? 11.944 8.163 -28.179 1.00 82.69 175 GLN A O 1
ATOM 1427 N N . LYS A 1 176 ? 9.752 7.743 -28.361 1.00 89.44 176 LYS A N 1
ATOM 1428 C CA . LYS A 1 176 ? 9.326 8.991 -27.723 1.00 89.44 176 LYS A CA 1
ATOM 1429 C C . LYS A 1 176 ? 9.349 8.820 -26.212 1.00 89.44 176 LYS A C 1
ATOM 1431 O O . LYS A 1 176 ? 8.956 7.772 -25.707 1.00 89.44 176 LYS A O 1
ATOM 1436 N N . LYS A 1 177 ? 9.823 9.846 -25.510 1.00 93.25 177 LYS A N 1
ATOM 1437 C CA . LYS A 1 177 ? 9.921 9.864 -24.051 1.00 93.25 177 LYS A CA 1
ATOM 1438 C C . LYS A 1 177 ? 8.921 10.861 -23.487 1.00 93.25 177 LYS A C 1
ATOM 1440 O O . LYS A 1 177 ? 8.891 12.005 -23.931 1.00 93.25 177 LYS A O 1
ATOM 1445 N N . GLU A 1 178 ? 8.157 10.427 -22.503 1.00 95.31 178 GLU A N 1
ATOM 1446 C CA . GLU A 1 178 ? 7.207 11.234 -21.748 1.00 95.31 178 GLU A CA 1
ATOM 1447 C C . GLU A 1 178 ? 7.548 11.114 -20.263 1.00 95.31 178 GLU A C 1
ATOM 1449 O O . GLU A 1 178 ? 7.784 10.013 -19.768 1.00 95.31 178 GLU A O 1
ATOM 1454 N N . VAL A 1 179 ? 7.624 12.236 -19.551 1.00 95.62 179 VAL A N 1
ATOM 1455 C CA . VAL A 1 179 ? 7.885 12.238 -18.107 1.00 95.62 179 VAL A CA 1
ATOM 1456 C C . VAL A 1 179 ? 6.568 11.974 -17.386 1.00 95.62 179 VAL A C 1
ATOM 1458 O O . VAL A 1 179 ? 5.627 12.746 -17.526 1.00 95.62 179 VAL A O 1
ATOM 1461 N N . LEU A 1 180 ? 6.506 10.886 -16.616 1.00 93.50 180 LEU A N 1
ATOM 1462 C CA . LEU A 1 180 ? 5.347 10.566 -15.782 1.00 93.50 180 LEU A CA 1
ATOM 1463 C C . LEU A 1 180 ? 5.473 11.193 -14.392 1.00 93.50 180 LEU A C 1
ATOM 1465 O O . LEU A 1 180 ? 4.500 11.713 -13.855 1.00 93.50 180 LEU A O 1
ATOM 1469 N N . TYR A 1 181 ? 6.673 11.125 -13.812 1.00 94.50 181 TYR A N 1
ATOM 1470 C CA . TYR A 1 181 ? 6.965 11.647 -12.480 1.00 94.50 181 TYR A CA 1
ATOM 1471 C C . TYR A 1 181 ? 8.402 12.154 -12.398 1.00 94.50 181 TYR A C 1
ATOM 1473 O O . TYR A 1 181 ? 9.313 11.556 -12.974 1.00 94.50 181 TYR A O 1
ATOM 1481 N N . GLU A 1 182 ? 8.614 13.201 -11.608 1.00 93.50 182 GLU A N 1
ATOM 1482 C CA . GLU A 1 182 ? 9.932 13.778 -11.352 1.00 93.50 182 GLU A CA 1
ATOM 1483 C C . GLU A 1 182 ? 10.334 13.600 -9.882 1.00 93.50 182 GLU A C 1
ATOM 1485 O O . GLU A 1 182 ? 9.504 13.680 -8.976 1.00 93.50 182 GLU A O 1
ATOM 1490 N N . SER A 1 183 ? 11.632 13.396 -9.642 1.00 93.00 183 SER A N 1
ATOM 1491 C CA . SER A 1 183 ? 12.258 13.477 -8.311 1.00 93.00 183 SER A CA 1
ATOM 1492 C C . SER A 1 183 ? 11.689 12.543 -7.223 1.00 93.00 183 SER A C 1
ATOM 1494 O O . SER A 1 183 ? 11.553 12.909 -6.049 1.00 93.00 183 SER A O 1
ATOM 1496 N N . LEU A 1 184 ? 11.411 11.289 -7.580 1.00 89.38 184 LEU A N 1
ATOM 1497 C CA . LEU A 1 184 ? 10.958 10.261 -6.639 1.00 89.38 184 LEU A CA 1
ATOM 1498 C C . LEU A 1 184 ? 12.131 9.500 -6.006 1.00 89.38 184 LEU A C 1
ATOM 1500 O O . LEU A 1 184 ? 13.133 9.238 -6.667 1.00 89.38 184 LEU A O 1
ATOM 1504 N N . GLY A 1 185 ? 11.986 9.095 -4.741 1.00 84.94 185 GLY A N 1
ATOM 1505 C CA . GLY A 1 185 ? 12.888 8.112 -4.124 1.00 84.94 185 GLY A CA 1
ATOM 1506 C C . GLY A 1 185 ? 12.815 6.763 -4.843 1.00 84.94 185 GLY A C 1
ATOM 1507 O O . GLY A 1 185 ? 11.765 6.443 -5.410 1.00 84.94 185 GLY A O 1
ATOM 1508 N N . PHE A 1 186 ? 13.887 5.960 -4.818 1.00 84.56 186 PHE A N 1
ATOM 1509 C CA . PHE A 1 186 ? 13.969 4.729 -5.625 1.00 84.56 186 PHE A CA 1
ATOM 1510 C C . PHE A 1 186 ? 12.761 3.799 -5.434 1.00 84.56 186 PHE A C 1
ATOM 1512 O O . PHE A 1 186 ? 12.148 3.366 -6.408 1.00 84.56 186 PHE A O 1
ATOM 1519 N N . GLY A 1 187 ? 12.364 3.550 -4.181 1.00 79.75 187 GLY A N 1
ATOM 1520 C CA . GLY A 1 187 ? 11.231 2.673 -3.867 1.00 79.75 187 GLY A CA 1
ATOM 1521 C C . GLY A 1 187 ? 9.893 3.180 -4.416 1.00 79.75 187 GLY A C 1
ATOM 1522 O O . GLY A 1 187 ? 9.113 2.399 -4.957 1.00 79.75 187 GLY A O 1
ATOM 1523 N N . TYR A 1 188 ? 9.643 4.493 -4.353 1.00 83.25 188 TYR A N 1
ATOM 1524 C CA . TYR A 1 188 ? 8.435 5.099 -4.926 1.00 83.25 188 TYR A CA 1
ATOM 1525 C C . TYR A 1 188 ? 8.458 5.058 -6.452 1.00 83.25 188 TYR A C 1
ATOM 1527 O O . TYR A 1 188 ? 7.463 4.673 -7.062 1.00 83.25 188 TYR A O 1
ATOM 1535 N N . ALA A 1 189 ? 9.598 5.399 -7.061 1.00 89.50 189 ALA A N 1
ATOM 1536 C CA . ALA A 1 189 ? 9.797 5.340 -8.505 1.00 89.50 189 ALA A CA 1
ATOM 1537 C C . ALA A 1 189 ? 9.549 3.920 -9.043 1.00 89.50 189 ALA A C 1
ATOM 1539 O O . ALA A 1 189 ? 8.833 3.730 -10.030 1.00 89.50 189 ALA A O 1
ATOM 1540 N N . GLN A 1 190 ? 10.073 2.910 -8.345 1.00 88.25 190 GLN A N 1
ATOM 1541 C CA . GLN A 1 190 ? 9.832 1.506 -8.649 1.00 88.25 190 GLN A CA 1
ATOM 1542 C C . GLN A 1 190 ? 8.348 1.143 -8.479 1.00 88.25 190 GLN A C 1
ATOM 1544 O O . GLN A 1 190 ? 7.756 0.555 -9.383 1.00 88.25 190 GLN A O 1
ATOM 1549 N N . GLY A 1 191 ? 7.726 1.538 -7.364 1.00 84.12 191 GLY A N 1
ATOM 1550 C CA . GLY A 1 191 ? 6.325 1.243 -7.061 1.00 84.12 191 GLY A CA 1
ATOM 1551 C C . GLY A 1 191 ? 5.344 1.776 -8.108 1.00 84.12 191 GLY A C 1
ATOM 1552 O O . GLY A 1 191 ? 4.515 1.013 -8.607 1.00 84.12 191 GLY A O 1
ATOM 1553 N N . VAL A 1 192 ? 5.461 3.053 -8.497 1.00 88.81 192 VAL A N 1
ATOM 1554 C CA . VAL A 1 192 ? 4.579 3.657 -9.517 1.00 88.81 192 VAL A CA 1
ATOM 1555 C C . VAL A 1 192 ? 4.786 3.032 -10.898 1.00 88.81 192 VAL A C 1
ATOM 1557 O O . VAL A 1 192 ? 3.825 2.830 -11.638 1.00 88.81 192 VAL A O 1
ATOM 1560 N N . SER A 1 193 ? 6.023 2.648 -11.224 1.00 91.44 193 SER A N 1
ATOM 1561 C CA . SER A 1 193 ? 6.347 1.970 -12.484 1.00 91.44 193 SER A CA 1
ATOM 1562 C C . SER A 1 193 ? 5.729 0.574 -12.552 1.00 91.44 193 SER A C 1
ATOM 1564 O O . SER A 1 193 ? 5.154 0.179 -13.565 1.00 91.44 193 SER A O 1
ATOM 1566 N N . GLU A 1 194 ? 5.809 -0.183 -11.458 1.00 88.12 194 GLU A N 1
ATOM 1567 C CA . GLU A 1 194 ? 5.202 -1.510 -11.366 1.00 88.12 194 GLU A CA 1
ATOM 1568 C C . GLU A 1 194 ? 3.674 -1.452 -11.349 1.00 88.12 194 GLU A C 1
ATOM 1570 O O . GLU A 1 194 ? 3.028 -2.340 -11.905 1.00 88.12 194 GLU A O 1
ATOM 1575 N N . ASP A 1 195 ? 3.076 -0.421 -10.746 1.00 84.12 195 ASP A N 1
ATOM 1576 C CA . ASP A 1 195 ? 1.629 -0.210 -10.813 1.00 84.12 195 ASP A CA 1
ATOM 1577 C C . ASP A 1 195 ? 1.172 0.107 -12.243 1.00 84.12 195 ASP A C 1
ATOM 1579 O O . ASP A 1 195 ? 0.214 -0.492 -12.735 1.00 84.12 195 ASP A O 1
ATOM 1583 N N . TYR A 1 196 ? 1.920 0.946 -12.966 1.00 88.06 196 TYR A N 1
ATOM 1584 C CA . TYR A 1 196 ? 1.684 1.176 -14.392 1.00 88.06 196 TYR A CA 1
ATOM 1585 C C . TYR A 1 196 ? 1.766 -0.136 -15.187 1.00 88.06 196 TYR A C 1
ATOM 1587 O O . TYR A 1 196 ? 0.870 -0.457 -15.969 1.00 88.06 196 TYR A O 1
ATOM 1595 N N . ALA A 1 197 ? 2.793 -0.954 -14.937 1.00 86.25 197 ALA A N 1
ATOM 1596 C CA . ALA A 1 197 ? 2.942 -2.259 -15.575 1.00 86.25 197 ALA A CA 1
ATOM 1597 C C . ALA A 1 197 ? 1.807 -3.235 -15.226 1.00 86.25 197 ALA A C 1
ATOM 1599 O O . ALA A 1 197 ? 1.431 -4.046 -16.070 1.00 86.25 197 ALA A O 1
ATOM 1600 N N . ARG A 1 198 ? 1.232 -3.166 -14.017 1.00 82.69 198 ARG A N 1
ATOM 1601 C CA . ARG A 1 198 ? 0.041 -3.951 -13.645 1.00 82.69 198 ARG A CA 1
ATOM 1602 C C . ARG A 1 198 ? -1.198 -3.516 -14.418 1.00 82.69 198 ARG A C 1
ATOM 1604 O O . ARG A 1 198 ? -1.962 -4.381 -14.836 1.00 82.69 198 ARG A O 1
ATOM 1611 N N . ARG A 1 199 ? -1.399 -2.207 -14.589 1.00 82.31 199 ARG A N 1
ATOM 1612 C CA . ARG A 1 199 ? -2.585 -1.648 -15.257 1.00 82.31 199 ARG A CA 1
ATOM 1613 C C . ARG A 1 199 ? -2.548 -1.835 -16.772 1.00 82.31 199 ARG A C 1
ATOM 1615 O O . ARG A 1 199 ? -3.575 -2.144 -17.366 1.00 82.31 199 ARG A O 1
ATOM 1622 N N . TYR A 1 200 ? -1.378 -1.662 -17.384 1.00 81.38 200 TYR A N 1
ATOM 1623 C CA . TYR A 1 200 ? -1.246 -1.577 -18.843 1.00 81.38 200 TYR A CA 1
ATOM 1624 C C . TYR A 1 200 ? -0.405 -2.701 -19.466 1.00 81.38 200 TYR A C 1
ATOM 1626 O O . TYR A 1 200 ? -0.511 -2.965 -20.664 1.00 81.38 200 TYR A O 1
ATOM 1634 N N . GLY A 1 201 ? 0.412 -3.406 -18.680 1.00 69.88 201 GLY A N 1
ATOM 1635 C CA . GLY A 1 201 ? 1.257 -4.490 -19.174 1.00 69.88 201 GLY A CA 1
ATOM 1636 C C . GLY A 1 201 ? 0.480 -5.794 -19.368 1.00 69.88 201 GLY A C 1
ATOM 1637 O O . GLY A 1 201 ? -0.075 -6.354 -18.424 1.00 69.88 201 GLY A O 1
ATOM 1638 N N . ARG A 1 202 ? 0.504 -6.358 -20.585 1.00 65.25 202 ARG A N 1
ATOM 1639 C CA . ARG A 1 202 ? -0.090 -7.675 -20.916 1.00 65.25 202 ARG A CA 1
ATOM 1640 C C . ARG A 1 202 ? 0.729 -8.858 -20.367 1.00 65.25 202 ARG A C 1
ATOM 1642 O O . ARG A 1 202 ? 1.143 -9.732 -21.125 1.00 65.25 202 ARG A O 1
ATOM 1649 N N . ASN A 1 203 ? 1.037 -8.868 -19.067 1.00 62.91 203 ASN A N 1
ATOM 1650 C CA . ASN A 1 203 ? 1.883 -9.867 -18.385 1.00 62.91 203 ASN A CA 1
ATOM 1651 C C . ASN A 1 203 ? 3.294 -10.061 -18.982 1.00 62.91 203 ASN A C 1
ATOM 1653 O O . ASN A 1 203 ? 4.008 -10.976 -18.576 1.00 62.91 203 ASN A O 1
ATOM 1657 N N . PHE A 1 204 ? 3.723 -9.209 -19.918 1.00 59.53 204 PHE A N 1
ATOM 1658 C CA . PHE A 1 204 ? 4.985 -9.345 -20.651 1.00 59.53 204 PHE A CA 1
ATOM 1659 C C . PHE A 1 204 ? 6.197 -9.369 -19.714 1.00 59.53 204 PHE A C 1
ATOM 1661 O O . PHE A 1 204 ? 7.148 -10.114 -19.930 1.00 59.53 204 PHE A O 1
ATOM 1668 N N . SER A 1 205 ? 6.113 -8.605 -18.633 1.00 59.06 205 SER A N 1
ATOM 1669 C CA . SER A 1 205 ? 7.244 -8.290 -17.764 1.00 59.06 205 SER A CA 1
ATOM 1670 C C . SER A 1 205 ? 7.218 -9.050 -16.450 1.00 59.06 205 SER A C 1
ATOM 1672 O O . SER A 1 205 ? 8.125 -8.882 -15.636 1.00 59.06 205 SER A O 1
ATOM 1674 N N . ARG A 1 206 ? 6.197 -9.889 -16.230 1.00 63.06 206 ARG A N 1
ATOM 1675 C CA . ARG A 1 206 ? 6.127 -10.734 -15.041 1.00 63.06 206 ARG A CA 1
ATOM 1676 C C . ARG A 1 206 ? 7.178 -11.837 -15.105 1.00 63.06 206 ARG A C 1
ATOM 1678 O O . ARG A 1 206 ? 7.429 -12.414 -16.162 1.00 63.06 206 ARG A O 1
ATOM 1685 N N . ARG A 1 207 ? 7.775 -12.162 -13.958 1.00 62.31 207 ARG A N 1
ATOM 1686 C CA . ARG A 1 207 ? 8.801 -13.216 -13.845 1.00 62.31 207 ARG A CA 1
ATOM 1687 C C . ARG A 1 207 ? 8.273 -14.634 -14.098 1.00 62.31 207 ARG A C 1
ATOM 1689 O O . ARG A 1 207 ? 9.079 -15.523 -14.354 1.00 62.31 207 ARG A O 1
ATOM 1696 N N . ASP A 1 208 ? 6.961 -14.838 -14.042 1.00 62.00 208 ASP A N 1
ATOM 1697 C CA . ASP A 1 208 ? 6.258 -16.118 -14.200 1.00 62.00 208 ASP A CA 1
ATOM 1698 C C . ASP A 1 208 ? 5.484 -16.239 -15.528 1.00 62.00 208 ASP A C 1
ATOM 1700 O O . ASP A 1 208 ? 4.749 -17.204 -15.736 1.00 62.00 208 ASP A O 1
ATOM 1704 N N . ALA A 1 209 ? 5.640 -15.282 -16.447 1.00 63.31 209 ALA A N 1
ATOM 1705 C CA . ALA A 1 209 ? 4.866 -15.236 -17.679 1.00 63.31 209 ALA A CA 1
ATOM 1706 C C . ALA A 1 209 ? 5.015 -16.519 -18.526 1.00 63.31 209 ALA A C 1
ATOM 1708 O O . ALA A 1 209 ? 6.124 -16.982 -18.790 1.00 63.31 209 ALA A O 1
ATOM 1709 N N . ALA A 1 210 ? 3.898 -17.069 -19.021 1.00 61.78 210 ALA A N 1
ATOM 1710 C CA . ALA A 1 210 ? 3.859 -18.361 -19.725 1.00 61.78 210 ALA A CA 1
ATOM 1711 C C . ALA A 1 210 ? 4.807 -18.453 -20.941 1.00 61.78 210 ALA A C 1
ATOM 1713 O O . ALA A 1 210 ? 5.309 -19.529 -21.266 1.00 61.78 210 ALA A O 1
ATOM 1714 N N . TRP A 1 211 ? 5.110 -17.321 -21.589 1.00 63.66 211 TRP A N 1
ATOM 1715 C CA . TRP A 1 211 ? 6.051 -17.255 -22.711 1.00 63.66 211 TRP A CA 1
ATOM 1716 C C . TRP A 1 211 ? 7.496 -17.596 -22.322 1.00 63.66 211 TRP A C 1
ATOM 1718 O O . TRP A 1 211 ? 8.273 -17.985 -23.189 1.00 63.66 211 TRP A O 1
ATOM 1728 N N . ILE A 1 212 ? 7.866 -17.464 -21.043 1.00 62.59 212 ILE A N 1
ATOM 1729 C CA . ILE A 1 212 ? 9.228 -17.682 -20.533 1.00 62.59 212 ILE A CA 1
ATOM 1730 C C . ILE A 1 212 ? 9.665 -19.129 -20.739 1.00 62.59 212 ILE A C 1
ATOM 1732 O O . ILE A 1 212 ? 10.823 -19.351 -21.077 1.00 62.59 212 ILE A O 1
ATOM 1736 N N . LYS A 1 213 ? 8.735 -20.081 -20.588 1.00 71.56 213 LYS A N 1
ATOM 1737 C CA . LYS A 1 213 ? 8.967 -21.525 -20.752 1.00 71.56 213 LYS A CA 1
ATOM 1738 C C . LYS A 1 213 ? 8.882 -21.996 -22.209 1.00 71.56 213 LYS A C 1
ATOM 1740 O O . LYS A 1 213 ? 9.170 -23.153 -22.485 1.00 71.56 213 LYS A O 1
ATOM 1745 N N . GLN A 1 214 ? 8.469 -21.131 -23.139 1.00 78.88 214 GLN A N 1
ATOM 1746 C CA . GLN A 1 214 ? 8.406 -21.492 -24.557 1.00 78.88 214 GLN A CA 1
ATOM 1747 C C . GLN A 1 214 ? 9.818 -21.612 -25.151 1.00 78.88 214 GLN A C 1
ATOM 1749 O O . GLN A 1 214 ? 10.740 -20.973 -24.639 1.00 78.88 214 GLN A O 1
ATOM 1754 N N . PRO A 1 215 ? 10.001 -22.354 -26.257 1.00 78.94 215 PRO A N 1
ATOM 1755 C CA . PRO A 1 215 ? 11.272 -22.390 -26.975 1.00 78.94 215 PRO A CA 1
ATOM 1756 C C . PRO A 1 215 ? 11.753 -20.991 -27.391 1.00 78.94 215 PRO A C 1
ATOM 1758 O O . PRO A 1 215 ? 10.945 -20.093 -27.694 1.00 78.94 215 PRO A O 1
ATOM 1761 N N . ALA A 1 216 ? 13.075 -20.800 -27.406 1.00 81.00 216 ALA A N 1
ATOM 1762 C CA . ALA A 1 216 ? 13.695 -19.570 -27.886 1.00 81.00 216 ALA A CA 1
ATOM 1763 C C . ALA A 1 216 ? 13.219 -19.222 -29.307 1.00 81.00 216 ALA A C 1
ATOM 1765 O O . ALA A 1 216 ? 13.040 -20.080 -30.167 1.00 81.00 216 ALA A O 1
ATOM 1766 N N . THR A 1 217 ? 12.974 -17.936 -29.562 1.00 81.25 217 THR A N 1
ATOM 1767 C CA . THR A 1 217 ? 12.542 -17.479 -30.894 1.00 81.25 217 THR A CA 1
ATOM 1768 C C . THR A 1 217 ? 13.667 -17.609 -31.920 1.00 81.25 217 THR A C 1
ATOM 1770 O O . THR A 1 217 ? 14.840 -17.473 -31.572 1.00 81.25 217 THR A O 1
ATOM 1773 N N . GLN A 1 218 ? 13.325 -17.729 -33.210 1.00 81.06 218 GLN A N 1
ATOM 1774 C CA . GLN A 1 218 ? 14.308 -17.771 -34.306 1.00 81.06 218 GLN A CA 1
ATOM 1775 C C . GLN A 1 218 ? 15.303 -16.596 -34.265 1.00 81.06 218 GLN A C 1
ATOM 1777 O O . GLN A 1 218 ? 16.479 -16.756 -34.583 1.00 81.06 218 GLN A O 1
ATOM 1782 N N . LYS A 1 219 ? 14.839 -15.408 -33.842 1.00 78.94 219 LYS A N 1
ATOM 1783 C CA . LYS A 1 219 ? 15.682 -14.214 -33.670 1.00 78.94 219 LYS A CA 1
ATOM 1784 C C . LYS A 1 219 ? 16.691 -14.377 -32.532 1.00 78.94 219 LYS A C 1
ATOM 1786 O O . LYS A 1 219 ? 17.852 -14.029 -32.713 1.00 78.94 219 LYS A O 1
ATOM 1791 N N . GLN A 1 220 ? 16.266 -14.906 -31.384 1.00 81.25 220 GLN A N 1
ATOM 1792 C CA . GLN A 1 220 ? 17.156 -15.160 -30.245 1.00 81.25 220 GLN A CA 1
ATOM 1793 C C . GLN A 1 220 ? 18.168 -16.262 -30.558 1.00 81.25 220 GLN A C 1
ATOM 1795 O O . GLN A 1 220 ? 19.344 -16.087 -30.271 1.00 81.25 220 GLN A O 1
ATOM 1800 N N . ILE A 1 221 ? 17.723 -17.348 -31.198 1.00 84.25 221 ILE A N 1
ATOM 1801 C CA . ILE A 1 221 ? 18.581 -18.450 -31.655 1.00 84.25 221 ILE A CA 1
ATOM 1802 C C . ILE A 1 221 ? 19.670 -17.908 -32.582 1.00 84.25 221 ILE A C 1
ATOM 1804 O O . ILE A 1 221 ? 20.852 -18.106 -32.327 1.00 84.25 221 ILE A O 1
ATOM 1808 N N . ARG A 1 222 ? 19.284 -17.150 -33.618 1.00 84.38 222 ARG A N 1
ATOM 1809 C CA . ARG A 1 222 ? 20.238 -16.548 -34.559 1.00 84.38 222 ARG A CA 1
ATOM 1810 C C . ARG A 1 222 ? 21.231 -15.623 -33.853 1.00 84.38 222 ARG A C 1
ATOM 1812 O O . ARG A 1 222 ? 22.416 -15.662 -34.156 1.00 84.38 222 ARG A O 1
ATOM 1819 N N . LEU A 1 223 ? 20.758 -14.802 -32.914 1.00 80.81 223 LEU A N 1
ATOM 1820 C CA . LEU A 1 223 ? 21.626 -13.895 -32.168 1.00 80.81 223 LEU A CA 1
ATOM 1821 C C . LEU A 1 223 ? 22.633 -14.661 -31.302 1.00 80.81 223 LEU A C 1
ATOM 1823 O O . LEU A 1 223 ? 23.806 -14.322 -31.319 1.00 80.81 223 LEU A O 1
ATOM 1827 N N . LEU A 1 224 ? 22.201 -15.698 -30.584 1.00 83.56 224 LEU A N 1
ATOM 1828 C CA . LEU A 1 224 ? 23.075 -16.516 -29.738 1.00 83.56 224 LEU A CA 1
ATOM 1829 C C . LEU A 1 224 ? 24.121 -17.286 -30.553 1.00 83.56 224 LEU A C 1
ATOM 1831 O O . LEU A 1 224 ? 25.293 -17.278 -30.183 1.00 83.56 224 LEU A O 1
ATOM 1835 N N . LEU A 1 225 ? 23.729 -17.844 -31.702 1.00 85.94 225 LEU A N 1
ATOM 1836 C CA . LEU A 1 225 ? 24.654 -18.504 -32.628 1.00 85.94 225 LEU A CA 1
ATOM 1837 C C . LEU A 1 225 ? 25.722 -17.541 -33.162 1.00 85.94 225 LEU A C 1
ATOM 1839 O O . LEU A 1 225 ? 26.890 -17.911 -33.228 1.00 85.94 225 LEU A O 1
ATOM 1843 N N . ASN A 1 226 ? 25.364 -16.284 -33.455 1.00 85.56 226 ASN A N 1
ATOM 1844 C CA . ASN A 1 226 ? 26.340 -15.255 -33.846 1.00 85.56 226 ASN A CA 1
ATOM 1845 C C . ASN A 1 226 ? 27.372 -14.953 -32.745 1.00 85.56 226 ASN A C 1
ATOM 1847 O O . ASN A 1 226 ? 28.444 -14.430 -33.037 1.00 85.56 226 ASN A O 1
ATOM 1851 N N . TYR A 1 227 ? 27.051 -15.262 -31.488 1.00 82.62 227 TYR A N 1
ATOM 1852 C CA . TYR A 1 227 ? 27.953 -15.146 -30.342 1.00 82.62 227 TYR A CA 1
ATOM 1853 C C . TYR A 1 227 ? 28.622 -16.478 -29.964 1.00 82.62 227 TYR A C 1
ATOM 1855 O O . TYR A 1 227 ? 29.275 -16.547 -28.925 1.00 82.62 227 TYR A O 1
ATOM 1863 N N . GLY A 1 228 ? 28.478 -17.527 -30.782 1.00 83.56 228 GLY A N 1
ATOM 1864 C CA . GLY A 1 228 ? 29.059 -18.848 -30.525 1.00 83.56 228 GLY A CA 1
ATOM 1865 C C . GLY A 1 228 ? 28.410 -19.601 -29.360 1.00 83.56 228 GLY A C 1
ATOM 1866 O O . GLY A 1 228 ? 29.029 -20.497 -28.795 1.00 83.56 228 GLY A O 1
ATOM 1867 N N . ILE A 1 229 ? 27.188 -19.230 -28.970 1.00 83.12 229 ILE A N 1
ATOM 1868 C CA . ILE A 1 229 ? 26.458 -19.854 -27.862 1.00 83.12 229 ILE A CA 1
ATOM 1869 C C . ILE A 1 229 ? 25.418 -20.812 -28.427 1.00 83.12 229 ILE A C 1
ATOM 1871 O O . ILE A 1 229 ? 24.565 -20.399 -29.213 1.00 83.12 229 ILE A O 1
ATOM 1875 N N . ASP A 1 230 ? 25.462 -22.067 -27.981 1.00 82.75 230 ASP A N 1
ATOM 1876 C CA . ASP A 1 230 ? 24.484 -23.094 -28.336 1.00 82.75 230 ASP A CA 1
ATOM 1877 C C . ASP A 1 230 ? 23.114 -22.817 -27.675 1.00 82.75 230 ASP A C 1
ATOM 1879 O O . ASP A 1 230 ? 23.010 -22.825 -26.442 1.00 82.75 230 ASP A O 1
ATOM 1883 N N . PRO A 1 231 ? 22.046 -22.556 -28.457 1.00 79.62 231 PRO A N 1
ATOM 1884 C CA . PRO A 1 231 ? 20.724 -22.256 -27.926 1.00 79.62 231 PRO A CA 1
ATOM 1885 C C . PRO A 1 231 ? 19.812 -23.487 -27.795 1.00 79.62 231 PRO A C 1
ATOM 1887 O O . PRO A 1 231 ? 18.659 -23.314 -27.401 1.00 79.62 231 PRO A O 1
ATOM 1890 N N . SER A 1 232 ? 20.286 -24.698 -28.126 1.00 75.94 232 SER A N 1
ATOM 1891 C CA . SER A 1 232 ? 19.465 -25.913 -28.306 1.00 75.94 232 SER A CA 1
ATOM 1892 C C . SER A 1 232 ? 18.537 -26.238 -27.132 1.00 75.94 232 SER A C 1
ATOM 1894 O O . SER A 1 232 ? 17.419 -26.702 -27.338 1.00 75.94 232 SER A O 1
ATOM 1896 N N . ASN A 1 233 ? 18.973 -25.941 -25.906 1.00 76.69 233 ASN A N 1
ATOM 1897 C CA . ASN A 1 233 ? 18.233 -26.234 -24.676 1.00 76.69 233 ASN A CA 1
ATOM 1898 C C . ASN A 1 233 ? 17.708 -24.980 -23.965 1.00 76.69 233 ASN A C 1
ATOM 1900 O O . ASN A 1 233 ? 17.263 -25.066 -22.824 1.00 76.69 233 ASN A O 1
ATOM 1904 N N . LEU A 1 234 ? 17.779 -23.808 -24.603 1.00 80.38 234 LEU A N 1
ATOM 1905 C CA . LEU A 1 234 ? 17.381 -22.559 -23.964 1.00 80.38 234 LEU A CA 1
ATOM 1906 C C . LEU A 1 234 ? 15.906 -22.257 -24.208 1.00 80.38 234 LEU A C 1
ATOM 1908 O O . LEU A 1 234 ? 15.431 -22.104 -25.338 1.00 80.38 234 LEU A O 1
ATOM 1912 N N . THR A 1 235 ? 15.188 -22.056 -23.111 1.00 81.62 235 THR A N 1
ATOM 1913 C CA . THR A 1 235 ? 13.874 -21.423 -23.147 1.00 81.62 235 THR A CA 1
ATOM 1914 C C . THR A 1 235 ? 13.998 -19.955 -23.567 1.00 81.62 235 THR A C 1
ATOM 1916 O O . THR A 1 235 ? 15.050 -19.318 -23.458 1.00 81.62 235 THR A O 1
ATOM 1919 N N . ARG A 1 236 ? 12.896 -19.358 -24.025 1.00 78.06 236 ARG A N 1
ATOM 1920 C CA . ARG A 1 236 ? 12.822 -17.947 -24.432 1.00 78.06 236 ARG A CA 1
ATOM 1921 C C . ARG A 1 236 ? 13.278 -17.004 -23.319 1.00 78.06 236 ARG A C 1
ATOM 1923 O O . ARG A 1 236 ? 13.903 -15.977 -23.605 1.00 78.06 236 ARG A O 1
ATOM 1930 N N . GLY A 1 237 ? 12.983 -17.352 -22.066 1.00 69.62 237 GLY A N 1
ATOM 1931 C CA . GLY A 1 237 ? 13.443 -16.630 -20.885 1.00 69.62 237 GLY A CA 1
ATOM 1932 C C . GLY A 1 237 ? 14.948 -16.739 -20.654 1.00 69.62 237 GLY A C 1
ATOM 1933 O O . GLY A 1 237 ? 15.600 -15.724 -20.406 1.00 69.62 237 GLY A O 1
ATOM 1934 N N . GLU A 1 238 ? 15.511 -17.942 -20.755 1.00 76.38 238 GLU A N 1
ATOM 1935 C CA . GLU A 1 238 ? 16.951 -18.180 -20.582 1.00 76.38 238 GLU A CA 1
ATOM 1936 C C . GLU A 1 238 ? 17.764 -17.537 -21.704 1.00 76.38 238 GLU A C 1
ATOM 1938 O O . GLU A 1 238 ? 18.719 -16.813 -21.424 1.00 76.38 238 GLU A O 1
ATOM 1943 N N . ALA A 1 239 ? 17.318 -17.682 -22.953 1.00 80.12 239 ALA A N 1
ATOM 1944 C CA . ALA A 1 239 ? 17.914 -17.020 -24.106 1.00 80.12 239 ALA A CA 1
ATOM 1945 C C . ALA A 1 239 ? 17.927 -15.492 -23.937 1.00 80.12 239 ALA A C 1
ATOM 1947 O O . ALA A 1 239 ? 18.950 -14.855 -24.171 1.00 80.12 239 ALA A O 1
ATOM 1948 N N . SER A 1 240 ? 16.824 -14.896 -23.459 1.00 74.06 240 SER A N 1
ATOM 1949 C CA . SER A 1 240 ? 16.767 -13.460 -23.145 1.00 74.06 240 SER A CA 1
ATOM 1950 C C . SER A 1 240 ? 17.797 -13.065 -22.086 1.00 74.06 240 SER A C 1
ATOM 1952 O O . SER A 1 240 ? 18.506 -12.090 -22.292 1.00 74.06 240 SER A O 1
ATOM 1954 N N . LYS A 1 241 ? 17.925 -13.823 -20.987 1.00 73.12 241 LYS A N 1
ATOM 1955 C CA . LYS A 1 241 ? 18.900 -13.523 -19.921 1.00 73.12 241 LYS A CA 1
ATOM 1956 C C . LYS A 1 241 ? 20.342 -13.581 -20.422 1.00 73.12 241 LYS A C 1
ATOM 1958 O O . LYS A 1 241 ? 21.161 -12.773 -19.997 1.00 73.12 241 LYS A O 1
ATOM 1963 N N . VAL A 1 242 ? 20.661 -14.553 -21.277 1.00 77.56 242 VAL A N 1
ATOM 1964 C CA . VAL A 1 242 ? 22.000 -14.703 -21.862 1.00 77.56 242 VAL A CA 1
ATOM 1965 C C . VAL A 1 242 ? 22.299 -13.536 -22.804 1.00 77.56 242 VAL A C 1
ATOM 1967 O O . VAL A 1 242 ? 23.354 -12.920 -22.682 1.00 77.56 242 VAL A O 1
ATOM 1970 N N . ILE A 1 243 ? 21.348 -13.177 -23.671 1.00 79.06 243 ILE A N 1
ATOM 1971 C CA . ILE A 1 243 ? 21.461 -12.028 -24.581 1.00 79.06 243 ILE A CA 1
ATOM 1972 C C . ILE A 1 243 ? 21.658 -10.725 -23.800 1.00 79.06 243 ILE A C 1
ATOM 1974 O O . ILE A 1 243 ? 22.589 -9.981 -24.101 1.00 79.06 243 ILE A O 1
ATOM 1978 N N . ASP A 1 244 ? 20.841 -10.479 -22.773 1.00 70.81 244 ASP A N 1
ATOM 1979 C CA . ASP A 1 244 ? 20.954 -9.284 -21.931 1.00 70.81 244 ASP A CA 1
ATOM 1980 C C . ASP A 1 244 ? 22.360 -9.203 -21.303 1.00 70.81 244 ASP A C 1
ATOM 1982 O O . ASP A 1 244 ? 23.005 -8.161 -21.356 1.00 70.81 244 ASP A O 1
ATOM 1986 N N . ARG A 1 245 ? 22.905 -10.330 -20.820 1.00 72.06 245 ARG A N 1
ATOM 1987 C CA . ARG A 1 245 ? 24.257 -10.402 -20.235 1.00 72.06 245 ARG A CA 1
ATOM 1988 C C . ARG A 1 245 ? 25.374 -10.079 -21.238 1.00 72.06 245 ARG A C 1
ATOM 1990 O O . ARG A 1 245 ? 26.368 -9.462 -20.860 1.00 72.06 245 ARG A O 1
ATOM 1997 N N . ILE A 1 246 ? 25.227 -10.500 -22.496 1.00 75.38 246 ILE A N 1
ATOM 1998 C CA . ILE A 1 246 ? 26.184 -10.205 -23.579 1.00 75.38 246 ILE A CA 1
ATOM 1999 C C . ILE A 1 246 ? 26.140 -8.721 -23.937 1.00 75.38 246 ILE A C 1
ATOM 2001 O O . ILE A 1 246 ? 27.186 -8.095 -24.096 1.00 75.38 246 ILE A O 1
ATOM 2005 N N . ILE A 1 247 ? 24.935 -8.158 -24.048 1.00 70.50 247 ILE A N 1
ATOM 2006 C CA . ILE A 1 247 ? 24.732 -6.749 -24.394 1.00 70.50 247 ILE A CA 1
ATOM 2007 C C . ILE A 1 247 ? 25.273 -5.847 -23.279 1.00 70.50 247 ILE A C 1
ATOM 2009 O O . ILE A 1 247 ? 26.026 -4.921 -23.568 1.00 70.50 247 ILE A O 1
ATOM 2013 N N . SER A 1 248 ? 24.981 -6.153 -22.010 1.00 57.41 248 SER A N 1
ATOM 2014 C CA . SER A 1 248 ? 25.478 -5.379 -20.865 1.00 57.41 248 SER A CA 1
ATOM 2015 C C . SER A 1 248 ? 27.008 -5.364 -20.763 1.00 57.41 248 SER A C 1
ATOM 2017 O O . SER A 1 248 ? 27.566 -4.349 -20.366 1.00 57.41 248 SER A O 1
ATOM 2019 N N . ARG A 1 249 ? 27.700 -6.443 -21.163 1.00 60.19 249 ARG A N 1
ATOM 2020 C CA . ARG A 1 249 ? 29.177 -6.508 -21.176 1.00 60.19 249 ARG A CA 1
ATOM 2021 C C . ARG A 1 249 ? 29.840 -5.687 -22.286 1.00 60.19 249 ARG A C 1
ATOM 2023 O O . ARG A 1 249 ? 31.029 -5.432 -22.187 1.00 60.19 249 ARG A O 1
ATOM 2030 N N . LYS A 1 250 ? 29.108 -5.307 -23.338 1.00 54.47 250 LYS A N 1
ATOM 2031 C CA . LYS A 1 250 ? 29.629 -4.490 -24.452 1.00 54.47 250 LYS A CA 1
ATOM 2032 C C . LYS A 1 250 ? 29.433 -2.983 -24.260 1.00 54.47 250 LYS A C 1
ATOM 2034 O O . LYS A 1 250 ? 29.924 -2.212 -25.076 1.00 54.47 250 LYS A O 1
ATOM 2039 N N . CYS A 1 251 ? 28.656 -2.572 -23.258 1.00 40.91 251 CYS A N 1
ATOM 2040 C CA . CYS A 1 251 ? 28.394 -1.162 -22.955 1.00 40.91 251 CYS A CA 1
ATOM 2041 C C . CYS A 1 251 ? 29.245 -0.613 -21.793 1.00 40.91 251 CYS A C 1
ATOM 2043 O O . CYS A 1 251 ? 29.031 0.535 -21.409 1.00 40.91 251 CYS A O 1
ATOM 2045 N N . GLN A 1 252 ? 30.164 -1.417 -21.246 1.00 36.00 252 GLN A N 1
ATOM 2046 C CA . GLN A 1 252 ? 31.330 -0.958 -20.478 1.00 36.00 252 GLN A CA 1
ATOM 2047 C C . GLN A 1 252 ? 32.524 -0.850 -21.421 1.00 36.00 252 GLN A C 1
ATOM 2049 O O . GLN A 1 252 ? 33.326 0.081 -21.215 1.00 36.00 252 GLN A O 1
#

InterPro domains:
  IPR001650 Helicase, C-terminal domain-like [PF00271] (2-64)
  IPR001650 Helicase, C-terminal domain-like [PS51194] (1-112)
  IPR027417 P-loop containing nucleoside triphosphate hydrolase [G3DSA:3.40.50.300] (1-140)
  IPR027417 P-loop containing nucleoside triphosphate hydrolase [SSF52540] (2-81)

pLDDT: mean 77.07, std 12.49, range [36.0, 96.94]

Secondary structure (DSSP, 8-state):
--TTS-HHHHHHHHHHHHTTS-S----SSSSSSS---TT--EEEE-S----HHHHHHHHTTTTS--TT----EEEE---TTS----SHHHHS---S---TT--HHHHHHHHHHHHHHHHHTTS--------TTSS-SB--EEETTEEEEEEETTEEEEEEEEETTEEEEEEEETTEEEEEEEEE-HHHHHHHHHHHHHHH--STTBTT-GGGGSBPPHHHHHHHHHTT---TT-BHHHHHHHHHHH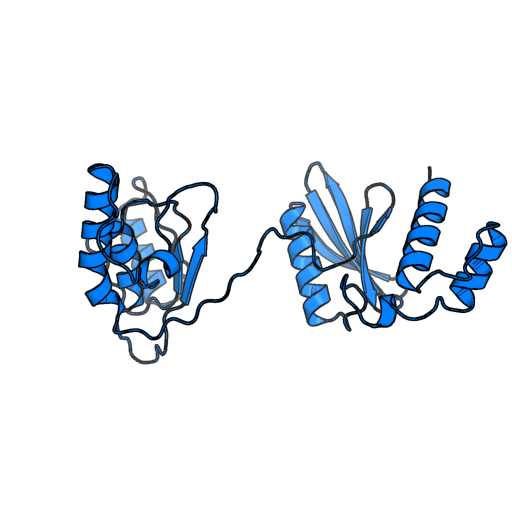HHHH--

Foldseek 3Di:
DEPPQDPVNVVVVLVCVLVVVDVDDDDDPPVLPDDQRQPAQEAEAPDFALQLVSVLSRQVNPVHDDPPRDHHHYHYDDDPVDNGDDPCVLPPPPPDDDDPPDDPVRVVSVVNSVVSSVVVVVDDDDDDDDPLPDDQQFDWADAPPKIWTDQDVQWIWIWDDPDDQFTWIWIGHVNDIDTPDGGHGPSVSSVVRSVCSVVRGPCPGGPPDPQQQAQADPVLCVVCVVVVHHRPPHRNNRSVVVVSVVVNVVSD

Radius of gyration: 25.8 Å; chains: 1; bounding box: 56×52×68 Å

Sequence (252 aa):
MSGTTPQEERERILKQFSQGEIQILCNCSLLTEGYDEPTIDCIIMARPTKSAAFYTQCIGRGTRRYPGKENCLVLDFYDHRHDVCSLSGMFEEEIDNIVDGESVKKAAARKERKRYLPTMLYMEVKEQEVDLLGKSKFRWRQRGEVWELPIQPKEDIHLIPIAIDRYSVLLVKDQKKEVLYESLGFGYAQGVSEDYARRYGRNFSRRDAAWIKQPATQKQIRLLLNYGIDPSNLTRGEASKVIDRIISRKCQ